Protein AF-A0A7X8HEB9-F1 (afdb_monomer)

Secondary structure (DSSP, 8-state):
---------HHHHHHHHHHHHHHHHHH---SSHHHHHHHHHHHHHHHHHHHHHHHHHHHTSPPP----GGGHHHHHHHHHH-GGGHHHHHHHHHHHHHHHHHHHHHHHHHHHHTT-B-TTS-B-HHHHHHHHTSHHHHHHHHHHHHHHHHHHHHHHHHHH-TTTTTT-HHHHHHHHHHHHHHHHHHHHHHHHHHHHHHHHTT-

Radius of gyration: 19.17 Å; Cα contacts (8 Å, |Δi|>4): 144; chains: 1; bounding box: 57×31×57 Å

Mean predicted aligned error: 5.14 Å

Sequence (203 aa):
GRIASAQTSISERARVLTVDFLENYDGLPTEGGAEFLIKTFGRGSYKRLLERWYHGIAGGMTPSLELDEAYDGLVHTIRRDAPDLEAPFRRAALTLTELSYRNFDLYLEAASSGGAFTAGGGLDARLLDETLATERFASQFEEMVDRERSAKAVIRAVLDDHRLRSKVPFYRFVFERVNRMRERVLARHEAVRQARRALAQAD

pLDDT: mean 90.12, std 11.19, range [33.66, 98.44]

Structure (mmCIF, N/CA/C/O backbone):
data_AF-A0A7X8HEB9-F1
#
_entry.id   AF-A0A7X8HEB9-F1
#
loop_
_atom_site.group_PDB
_atom_site.id
_atom_site.type_symbol
_atom_site.label_atom_id
_atom_site.label_alt_id
_atom_site.label_comp_id
_atom_site.label_asym_id
_atom_site.label_entity_id
_atom_site.label_seq_id
_atom_site.pdbx_PDB_ins_code
_atom_site.Cartn_x
_atom_site.Cartn_y
_atom_site.Cartn_z
_atom_site.occupancy
_atom_site.B_iso_or_equiv
_atom_site.auth_seq_id
_atom_site.auth_comp_id
_atom_site.auth_asym_id
_atom_site.auth_atom_id
_atom_site.pdbx_PDB_model_num
ATOM 1 N N . GLY A 1 1 ? 35.879 5.187 -27.711 1.00 33.66 1 GLY A N 1
ATOM 2 C CA . GLY A 1 1 ? 36.131 5.162 -26.257 1.00 33.66 1 GLY A CA 1
ATOM 3 C C . GLY A 1 1 ? 34.803 5.004 -25.558 1.00 33.66 1 GLY A C 1
ATOM 4 O O . GLY A 1 1 ? 33.867 5.685 -25.947 1.00 33.66 1 GLY A O 1
ATOM 5 N N . ARG A 1 2 ? 34.697 4.048 -24.632 1.00 39.59 2 ARG A N 1
ATOM 6 C CA . ARG A 1 2 ? 33.459 3.691 -23.922 1.00 39.59 2 ARG A CA 1
ATOM 7 C C . ARG A 1 2 ? 32.879 4.924 -23.220 1.00 39.59 2 ARG A C 1
ATOM 9 O O . ARG A 1 2 ? 33.556 5.510 -22.383 1.00 39.59 2 ARG A O 1
ATOM 16 N N . ILE A 1 3 ? 31.652 5.305 -23.572 1.00 42.16 3 ILE A N 1
ATOM 17 C CA . ILE A 1 3 ? 30.876 6.280 -22.805 1.00 42.16 3 ILE A CA 1
ATOM 18 C C . ILE A 1 3 ? 30.547 5.591 -21.484 1.00 42.16 3 ILE A C 1
ATOM 20 O O . ILE A 1 3 ? 29.899 4.545 -21.474 1.00 42.16 3 ILE A O 1
ATOM 24 N N . ALA A 1 4 ? 31.060 6.134 -20.385 1.00 38.12 4 ALA A N 1
ATOM 25 C CA . ALA A 1 4 ? 30.652 5.734 -19.053 1.00 38.12 4 ALA A CA 1
ATOM 26 C C . ALA A 1 4 ? 29.146 6.001 -18.934 1.00 38.12 4 ALA A C 1
ATOM 28 O O . ALA A 1 4 ? 28.726 7.153 -18.850 1.00 38.12 4 ALA A O 1
ATOM 29 N N . SER A 1 5 ? 28.325 4.949 -18.975 1.00 42.84 5 SER A N 1
ATOM 30 C CA . SER A 1 5 ? 26.953 5.045 -18.491 1.00 42.84 5 SER A CA 1
ATOM 31 C C . SER A 1 5 ? 27.060 5.444 -17.025 1.00 42.84 5 SER A C 1
ATOM 33 O O . SER A 1 5 ? 27.586 4.666 -16.224 1.00 42.84 5 SER A O 1
ATOM 35 N N . ALA A 1 6 ? 26.641 6.657 -16.674 1.00 46.03 6 ALA A N 1
ATOM 36 C CA . ALA A 1 6 ? 26.494 7.027 -15.279 1.00 46.03 6 ALA A CA 1
ATOM 37 C C . ALA A 1 6 ? 25.570 5.980 -14.643 1.00 46.03 6 ALA A C 1
ATOM 39 O O . ALA A 1 6 ? 24.398 5.882 -14.999 1.00 46.03 6 ALA A O 1
ATOM 40 N N . GLN A 1 7 ? 26.119 5.122 -13.782 1.00 59.16 7 GLN A N 1
ATOM 41 C CA . GLN A 1 7 ? 25.309 4.227 -12.972 1.00 59.16 7 GLN A CA 1
ATOM 42 C C . GLN A 1 7 ? 24.504 5.127 -12.037 1.00 59.16 7 GLN A C 1
ATOM 44 O O . GLN A 1 7 ? 25.025 5.600 -11.032 1.00 59.16 7 GLN A O 1
ATOM 49 N N . THR A 1 8 ? 23.256 5.416 -12.410 1.00 67.25 8 THR A N 1
ATOM 50 C CA . THR A 1 8 ? 22.285 6.127 -11.574 1.00 67.25 8 THR A CA 1
ATOM 51 C C . THR A 1 8 ? 22.302 5.485 -10.193 1.00 67.25 8 THR A C 1
ATOM 53 O O . THR A 1 8 ? 22.102 4.269 -10.089 1.00 67.25 8 THR A O 1
ATOM 56 N N . SER A 1 9 ? 22.603 6.266 -9.154 1.00 87.25 9 SER A N 1
ATOM 57 C CA . SER A 1 9 ? 22.739 5.737 -7.792 1.00 87.25 9 SER A CA 1
ATOM 58 C C . SER A 1 9 ? 21.427 5.097 -7.322 1.00 87.25 9 SER A C 1
ATOM 60 O O . SER A 1 9 ? 20.348 5.465 -7.789 1.00 87.25 9 SER A O 1
ATOM 62 N N . ILE A 1 10 ? 21.488 4.159 -6.370 1.00 88.69 10 ILE A N 1
ATOM 63 C CA . ILE A 1 10 ? 20.275 3.532 -5.812 1.00 88.69 10 ILE A CA 1
ATOM 64 C C . ILE A 1 10 ? 19.312 4.569 -5.212 1.00 88.69 10 ILE A C 1
ATOM 66 O O . ILE A 1 10 ? 18.102 4.451 -5.374 1.00 88.69 10 ILE A O 1
ATOM 70 N N . SER A 1 11 ? 19.853 5.628 -4.603 1.00 89.44 11 SER A N 1
ATOM 71 C CA . SER A 1 11 ? 19.073 6.745 -4.066 1.00 89.44 11 SER A CA 1
ATOM 72 C C . SER A 1 11 ? 18.333 7.502 -5.173 1.00 89.44 11 SER 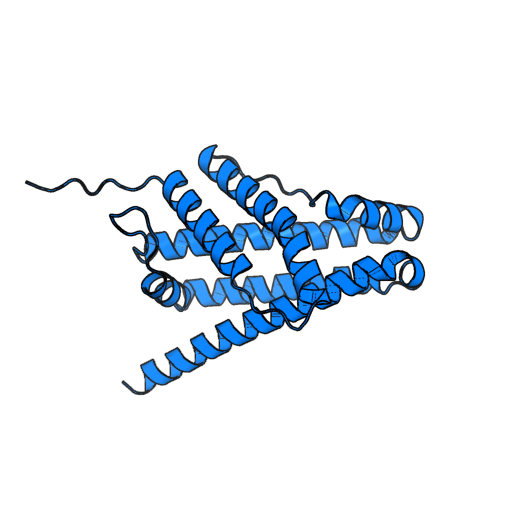A C 1
ATOM 74 O O . SER A 1 11 ? 17.135 7.751 -5.076 1.00 89.44 11 SER A O 1
ATOM 76 N N . GLU A 1 12 ? 19.003 7.798 -6.288 1.00 90.81 12 GLU A N 1
ATOM 77 C CA . GLU A 1 12 ? 18.368 8.475 -7.419 1.00 90.81 12 GLU A CA 1
ATOM 78 C C . GLU A 1 12 ? 17.292 7.606 -8.089 1.00 90.81 12 GLU A C 1
ATOM 80 O O . GLU A 1 12 ? 16.216 8.107 -8.415 1.00 90.81 12 GLU A O 1
ATOM 85 N N . ARG A 1 13 ? 17.525 6.295 -8.207 1.00 93.50 13 ARG A N 1
ATOM 86 C CA . ARG A 1 13 ? 16.520 5.328 -8.680 1.00 93.50 13 ARG A CA 1
ATOM 87 C C . ARG A 1 13 ? 15.295 5.272 -7.766 1.00 93.50 13 ARG A C 1
ATOM 89 O O . ARG A 1 13 ? 14.166 5.312 -8.252 1.00 93.50 13 ARG A O 1
ATOM 96 N N . ALA A 1 14 ? 15.507 5.241 -6.450 1.00 93.62 14 ALA A N 1
ATOM 97 C CA . ALA A 1 14 ? 14.425 5.288 -5.470 1.00 93.62 14 ALA A CA 1
ATOM 98 C C . ALA A 1 14 ? 13.633 6.603 -5.562 1.00 93.62 14 ALA A C 1
ATOM 100 O O . ALA A 1 14 ? 12.406 6.589 -5.505 1.00 93.62 14 ALA A O 1
ATOM 101 N N . ARG A 1 15 ? 14.308 7.740 -5.789 1.00 94.75 15 ARG A N 1
ATOM 102 C CA . ARG A 1 15 ? 13.651 9.039 -6.004 1.00 94.75 15 ARG A CA 1
ATOM 103 C C . ARG A 1 15 ? 12.718 9.019 -7.217 1.00 94.75 15 ARG A C 1
ATOM 105 O O . ARG A 1 15 ? 11.607 9.532 -7.117 1.00 94.75 15 ARG A O 1
ATOM 112 N N . VAL A 1 16 ? 13.157 8.446 -8.341 1.00 94.81 16 VAL A N 1
ATOM 113 C CA . VAL A 1 16 ? 12.335 8.318 -9.559 1.00 94.81 16 VAL A CA 1
ATOM 114 C C . VAL A 1 16 ? 11.076 7.497 -9.278 1.00 94.81 16 VAL A C 1
ATOM 116 O O . VAL A 1 16 ? 9.981 7.935 -9.618 1.00 94.81 16 VAL A O 1
ATOM 119 N N . LEU A 1 17 ? 11.210 6.362 -8.587 1.00 95.06 17 LEU A N 1
ATOM 120 C CA . LEU A 1 17 ? 10.056 5.537 -8.218 1.00 95.06 17 LEU A CA 1
ATOM 121 C C . LEU A 1 17 ? 9.104 6.237 -7.250 1.00 95.06 17 LEU A C 1
ATOM 123 O O . LEU A 1 17 ? 7.897 6.097 -7.393 1.00 95.06 17 LEU A O 1
ATOM 127 N N . THR A 1 18 ? 9.602 7.030 -6.299 1.00 95.25 18 THR A N 1
ATOM 128 C CA . THR A 1 18 ? 8.731 7.819 -5.413 1.00 95.25 18 THR A CA 1
ATOM 129 C C . THR A 1 18 ? 7.834 8.781 -6.196 1.00 95.25 18 THR A C 1
ATOM 131 O O . THR A 1 18 ? 6.666 8.946 -5.846 1.00 95.25 18 THR A O 1
ATOM 134 N N . VAL A 1 19 ? 8.361 9.410 -7.253 1.00 94.62 19 VAL A N 1
ATOM 135 C CA . VAL A 1 19 ? 7.569 10.282 -8.134 1.00 94.62 19 VAL A CA 1
ATOM 136 C C . VAL A 1 19 ? 6.527 9.461 -8.891 1.00 94.62 19 VAL A C 1
ATOM 138 O O . VAL A 1 19 ? 5.344 9.781 -8.804 1.00 94.62 19 VAL A O 1
ATOM 141 N N . ASP A 1 20 ? 6.947 8.370 -9.534 1.00 94.31 20 ASP A N 1
ATOM 142 C CA . ASP A 1 20 ? 6.053 7.482 -10.287 1.00 94.31 20 ASP A CA 1
ATOM 143 C C . ASP A 1 20 ? 4.916 6.920 -9.413 1.00 94.31 20 ASP A C 1
ATOM 145 O O . ASP A 1 20 ? 3.747 6.962 -9.795 1.00 94.31 20 ASP A O 1
ATOM 149 N N . PHE A 1 21 ? 5.213 6.480 -8.188 1.00 95.12 21 PHE A N 1
ATOM 150 C CA . PHE A 1 21 ? 4.200 6.004 -7.247 1.00 95.12 21 PHE A CA 1
ATOM 151 C C . PHE A 1 21 ? 3.176 7.083 -6.883 1.00 95.12 21 PHE A C 1
ATOM 153 O O . PHE A 1 21 ? 1.980 6.791 -6.800 1.00 95.12 21 PHE A O 1
ATOM 160 N N . LEU A 1 22 ? 3.615 8.325 -6.658 1.00 95.06 22 LEU A N 1
ATOM 161 C CA . LEU A 1 22 ? 2.709 9.433 -6.345 1.00 95.06 22 LEU A CA 1
ATOM 162 C C . LEU A 1 22 ? 1.848 9.822 -7.547 1.00 95.06 22 LEU A C 1
ATOM 164 O O . LEU A 1 22 ? 0.651 10.039 -7.377 1.00 95.06 22 LEU A O 1
ATOM 168 N N . GLU A 1 23 ? 2.424 9.870 -8.746 1.00 94.00 23 GLU A N 1
ATOM 169 C CA . GLU A 1 23 ? 1.688 10.158 -9.980 1.00 94.00 23 GLU A CA 1
ATOM 170 C C . GLU A 1 23 ? 0.652 9.067 -10.275 1.00 94.00 23 GLU A C 1
ATOM 172 O O . GLU A 1 23 ? -0.514 9.370 -10.540 1.00 94.00 23 GLU A O 1
ATOM 177 N N . ASN A 1 24 ? 1.028 7.793 -10.127 1.00 90.38 24 ASN A N 1
ATOM 178 C CA . ASN A 1 24 ? 0.109 6.665 -10.264 1.00 90.38 24 ASN A CA 1
ATOM 179 C C . ASN A 1 24 ? -1.007 6.702 -9.214 1.00 90.38 24 ASN A C 1
ATOM 181 O O . ASN A 1 24 ? -2.173 6.471 -9.548 1.00 90.38 24 ASN A O 1
ATOM 185 N N . TYR A 1 25 ? -0.687 7.042 -7.960 1.00 91.44 25 TYR A N 1
ATOM 186 C CA . TYR A 1 25 ? -1.692 7.255 -6.920 1.00 91.44 25 TYR A CA 1
ATOM 187 C C . TYR A 1 25 ? -2.660 8.370 -7.327 1.00 91.44 25 TYR A C 1
ATOM 189 O O . TYR A 1 25 ? -3.875 8.169 -7.313 1.00 91.44 25 TYR A O 1
ATOM 197 N N . ASP A 1 26 ? -2.145 9.521 -7.758 1.00 91.44 26 ASP A N 1
ATOM 198 C CA . ASP A 1 26 ? -2.933 10.680 -8.186 1.00 91.44 26 ASP A CA 1
ATOM 199 C C . ASP A 1 26 ? -3.788 10.381 -9.430 1.00 91.44 26 ASP A C 1
ATOM 201 O O . ASP A 1 26 ? -4.905 10.891 -9.538 1.00 91.44 26 ASP A O 1
ATOM 205 N N . GLY A 1 27 ? -3.366 9.448 -10.285 1.00 88.75 27 GLY A N 1
ATOM 206 C CA . GLY A 1 27 ? -4.118 8.956 -11.442 1.00 88.75 27 GLY A CA 1
ATOM 207 C C . GLY A 1 27 ? -5.216 7.924 -11.143 1.00 88.75 27 GLY A C 1
ATOM 208 O O . GLY A 1 27 ? -6.017 7.624 -12.029 1.00 88.75 27 GLY A O 1
ATOM 209 N N . LEU A 1 28 ? -5.305 7.373 -9.921 1.00 88.56 28 LEU A N 1
ATOM 210 C CA . LEU A 1 28 ? -6.308 6.343 -9.606 1.00 88.56 28 LEU A CA 1
ATOM 211 C C . LEU A 1 28 ? -7.751 6.855 -9.797 1.00 88.56 28 LEU A C 1
ATOM 213 O O . LEU A 1 28 ? -8.108 7.880 -9.204 1.00 88.56 28 LEU A O 1
ATOM 217 N N . PRO A 1 29 ? -8.607 6.149 -10.557 1.00 87.75 29 PRO A N 1
ATOM 218 C CA . PRO A 1 29 ? -9.992 6.560 -10.750 1.00 87.75 29 PRO A CA 1
ATOM 219 C C . PRO A 1 29 ? -10.779 6.443 -9.443 1.00 87.75 29 PRO A C 1
ATOM 221 O O . PRO A 1 29 ? -10.557 5.519 -8.658 1.00 87.75 29 PRO A O 1
ATOM 224 N N . THR A 1 30 ? -11.719 7.369 -9.239 1.00 88.94 30 THR A N 1
ATOM 225 C CA . THR A 1 30 ? -12.569 7.406 -8.044 1.00 88.94 30 THR A CA 1
ATOM 226 C C . THR A 1 30 ? -14.049 7.278 -8.377 1.00 88.94 30 THR A C 1
ATOM 228 O O . THR A 1 30 ? -14.548 7.996 -9.243 1.00 88.94 30 THR A O 1
ATOM 231 N N . GLU A 1 31 ? -14.777 6.437 -7.643 1.00 88.75 31 GLU A N 1
ATOM 232 C CA . GLU A 1 31 ? -16.238 6.318 -7.753 1.00 88.75 31 GLU A CA 1
ATOM 233 C C . GLU A 1 31 ? -16.951 7.351 -6.857 1.00 88.75 31 GLU A C 1
ATOM 235 O O . GLU A 1 31 ? -17.419 7.060 -5.753 1.00 88.75 31 GLU A O 1
ATOM 240 N N . GLY A 1 32 ? -17.037 8.592 -7.344 1.00 89.06 32 GLY A N 1
ATOM 241 C CA . GLY A 1 32 ? -17.792 9.678 -6.709 1.00 89.06 32 GLY A CA 1
ATOM 242 C C . GLY A 1 32 ? -17.039 10.462 -5.624 1.00 89.06 32 GLY A C 1
ATOM 243 O O . GLY A 1 32 ? -15.884 10.194 -5.291 1.00 89.06 32 GLY A O 1
ATOM 244 N N . GLY A 1 33 ? -17.715 11.472 -5.063 1.00 89.56 33 GLY A N 1
ATOM 245 C CA . GLY A 1 33 ? -17.079 12.497 -4.222 1.00 89.56 33 GLY A CA 1
ATOM 246 C C . GLY A 1 33 ? -16.491 11.989 -2.900 1.00 89.56 33 GLY A C 1
ATOM 247 O O . GLY A 1 33 ? -15.435 12.451 -2.482 1.00 89.56 33 GLY A O 1
ATOM 248 N N . ALA A 1 34 ? -17.122 11.008 -2.248 1.00 89.00 34 ALA A N 1
ATOM 249 C CA . ALA A 1 34 ? -16.611 10.474 -0.982 1.00 89.00 34 ALA A CA 1
ATOM 250 C C . ALA A 1 34 ? -15.278 9.731 -1.164 1.00 89.00 34 ALA A C 1
ATOM 252 O O . ALA A 1 34 ? -14.373 9.860 -0.344 1.00 89.00 34 ALA A O 1
ATOM 253 N N . GLU A 1 35 ? -15.148 8.972 -2.251 1.00 91.94 35 GLU A N 1
ATOM 254 C CA . GLU A 1 35 ? -13.915 8.256 -2.559 1.00 91.94 35 GLU A CA 1
ATOM 255 C C . GLU A 1 35 ? -12.799 9.215 -2.983 1.00 91.94 35 GLU A C 1
ATOM 257 O O . GLU A 1 35 ? -11.663 9.067 -2.541 1.00 91.94 35 GLU A O 1
ATOM 262 N N . PHE A 1 36 ? -13.142 10.255 -3.748 1.00 91.44 36 PHE A N 1
ATOM 263 C CA . PHE A 1 36 ? -12.229 11.349 -4.073 1.00 91.44 36 PHE A CA 1
ATOM 264 C C . PHE A 1 36 ? -11.644 12.025 -2.825 1.00 91.44 36 PHE A C 1
ATOM 266 O O . PHE A 1 36 ? -10.431 12.230 -2.741 1.00 91.44 36 PHE A O 1
ATOM 273 N N . LEU A 1 37 ? -12.481 12.314 -1.823 1.00 90.69 37 LEU A N 1
ATOM 274 C CA . LEU A 1 37 ? -12.020 12.886 -0.556 1.00 90.69 37 LEU A CA 1
ATOM 275 C C . LEU A 1 37 ? -11.110 11.914 0.202 1.00 90.69 37 LEU A C 1
ATOM 277 O O . LEU A 1 37 ? -10.032 12.307 0.637 1.00 90.69 37 LEU A O 1
ATOM 281 N N . ILE A 1 38 ? -11.497 10.639 0.314 1.00 91.50 38 ILE A N 1
ATOM 282 C CA . ILE A 1 38 ? -10.685 9.608 0.983 1.00 91.50 38 ILE A CA 1
ATOM 283 C C . ILE A 1 38 ? -9.316 9.466 0.321 1.00 91.50 38 ILE A C 1
ATOM 285 O O . ILE A 1 38 ? -8.308 9.439 1.021 1.00 91.50 38 ILE A O 1
ATOM 289 N N . LYS A 1 39 ? -9.272 9.416 -1.012 1.00 92.62 39 LYS A N 1
ATOM 290 C CA . LYS A 1 39 ? -8.028 9.391 -1.783 1.00 92.62 39 LYS A CA 1
ATOM 291 C C . LYS A 1 39 ? -7.175 10.624 -1.490 1.00 92.62 39 LYS A C 1
ATOM 293 O O . LYS A 1 39 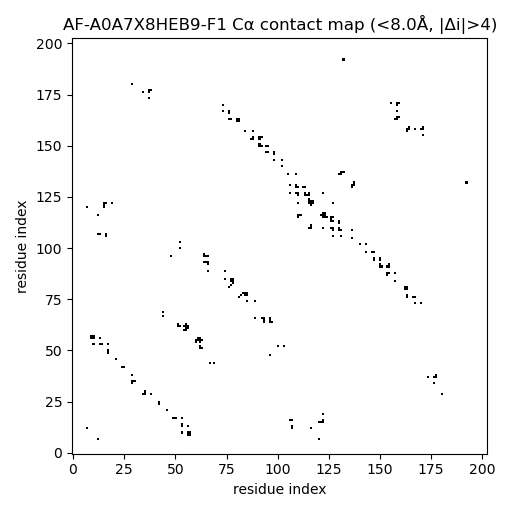? -5.994 10.503 -1.191 1.00 92.62 39 LYS A O 1
ATOM 298 N N . THR A 1 40 ? -7.777 11.809 -1.526 1.00 89.38 40 THR A N 1
ATOM 299 C CA . THR A 1 40 ? -7.072 13.072 -1.266 1.00 89.38 40 THR A CA 1
ATOM 300 C C . THR A 1 40 ? -6.464 13.104 0.137 1.00 89.38 40 THR A C 1
ATOM 302 O O . THR A 1 40 ? -5.299 13.463 0.291 1.00 89.38 40 THR A O 1
ATOM 305 N N . PHE A 1 41 ? -7.206 12.670 1.159 1.00 86.19 41 PHE A N 1
ATOM 306 C CA . PHE A 1 41 ? -6.680 12.576 2.524 1.00 86.19 41 PHE A CA 1
ATOM 307 C C . PHE A 1 41 ? -5.614 11.480 2.660 1.00 86.19 41 PHE A C 1
ATOM 309 O O . PHE A 1 41 ? -4.563 11.707 3.259 1.00 86.19 41 PHE A O 1
ATOM 316 N N . GLY A 1 42 ? -5.851 10.313 2.056 1.00 90.56 42 GLY A N 1
ATOM 317 C CA . GLY A 1 42 ? -4.926 9.180 2.058 1.00 90.56 42 GLY A CA 1
ATOM 318 C C . GLY A 1 42 ? -3.603 9.471 1.349 1.00 90.56 42 GLY A C 1
ATOM 319 O O . GLY A 1 42 ? -2.574 8.908 1.725 1.00 90.56 42 GLY A O 1
ATOM 320 N N . ARG A 1 43 ? -3.597 10.406 0.390 1.00 93.31 43 ARG A N 1
ATOM 321 C CA . ARG A 1 43 ? -2.399 10.857 -0.328 1.00 93.31 43 ARG A CA 1
ATOM 322 C C . ARG A 1 43 ? -1.299 11.334 0.617 1.00 93.31 43 ARG A C 1
ATOM 324 O O . ARG A 1 43 ? -0.128 11.053 0.380 1.00 93.31 43 ARG A O 1
ATOM 331 N N . GLY A 1 44 ? -1.657 12.050 1.686 1.00 92.12 44 GLY A N 1
ATOM 332 C CA . GLY A 1 44 ? -0.693 12.553 2.669 1.00 92.12 44 GLY A CA 1
ATOM 333 C C . GLY A 1 44 ? 0.021 11.422 3.411 1.00 92.12 44 GLY A C 1
ATOM 334 O O . GLY A 1 44 ? 1.250 11.405 3.467 1.00 92.12 44 GLY A O 1
ATOM 335 N N . SER A 1 45 ? -0.742 10.448 3.915 1.00 91.50 45 SER A N 1
ATOM 336 C CA . SER A 1 45 ? -0.189 9.263 4.584 1.00 91.50 45 SER A CA 1
ATOM 337 C C . SER A 1 45 ? 0.651 8.413 3.624 1.00 91.50 45 SER A C 1
ATOM 339 O O . SER A 1 45 ? 1.730 7.956 3.993 1.00 91.50 45 SER A O 1
ATOM 341 N N . TYR A 1 46 ? 0.213 8.257 2.370 1.00 94.06 46 TYR A N 1
ATOM 342 C CA . TYR A 1 46 ? 0.975 7.536 1.346 1.00 94.06 46 TYR A CA 1
ATOM 343 C C . TYR A 1 46 ? 2.299 8.235 0.997 1.00 94.06 46 TYR A C 1
ATOM 345 O O . TYR A 1 46 ? 3.342 7.587 0.943 1.00 94.06 46 TYR A O 1
ATOM 353 N N . LYS A 1 47 ? 2.293 9.567 0.852 1.00 95.19 47 LYS A N 1
ATOM 354 C CA . LYS A 1 47 ? 3.512 10.361 0.627 1.00 95.19 47 LYS A CA 1
ATOM 355 C C . LYS A 1 47 ? 4.513 10.202 1.769 1.00 95.19 47 LYS A C 1
ATOM 357 O O . LYS A 1 47 ? 5.673 9.919 1.503 1.00 95.19 47 LYS A O 1
ATOM 362 N N . ARG A 1 48 ? 4.070 10.321 3.027 1.00 93.69 48 ARG A N 1
ATOM 363 C CA . ARG A 1 48 ? 4.944 10.126 4.200 1.00 93.69 48 ARG A CA 1
ATOM 364 C C . ARG A 1 48 ? 5.545 8.725 4.247 1.00 93.69 48 ARG A C 1
ATOM 366 O O . ARG A 1 48 ? 6.698 8.555 4.631 1.00 93.69 48 ARG A O 1
ATOM 373 N N . LEU A 1 49 ? 4.766 7.715 3.863 1.00 95.00 49 LEU A N 1
ATOM 374 C CA . LEU A 1 49 ? 5.238 6.338 3.771 1.00 95.00 49 LEU A CA 1
ATOM 375 C C . LEU A 1 49 ? 6.350 6.196 2.718 1.00 95.00 49 LEU A C 1
ATOM 377 O O . LEU A 1 49 ? 7.407 5.652 3.024 1.00 95.00 49 LEU A O 1
ATOM 381 N N . LEU A 1 50 ? 6.149 6.744 1.518 1.00 95.75 50 LEU A N 1
ATOM 382 C CA . LEU A 1 50 ? 7.167 6.767 0.462 1.00 95.75 50 LEU A CA 1
ATOM 383 C C . LEU A 1 50 ? 8.419 7.557 0.866 1.00 95.75 50 LEU A C 1
ATOM 385 O O . LEU A 1 50 ? 9.534 7.112 0.609 1.00 95.75 50 LEU A O 1
ATOM 389 N N . GLU A 1 51 ? 8.255 8.705 1.524 1.00 94.75 51 GLU A N 1
ATOM 390 C CA . GLU A 1 51 ? 9.369 9.521 2.019 1.00 94.75 51 GLU A CA 1
ATOM 391 C C . GLU A 1 51 ? 10.197 8.760 3.060 1.00 94.75 51 GLU A C 1
ATOM 393 O O . GLU A 1 51 ? 11.422 8.741 2.960 1.00 94.75 51 GLU A O 1
ATOM 398 N N . ARG A 1 52 ? 9.556 8.070 4.015 1.00 95.00 52 ARG A N 1
ATOM 399 C CA . ARG A 1 52 ? 10.260 7.217 4.991 1.00 95.00 52 ARG A CA 1
ATOM 400 C C . ARG A 1 52 ? 11.054 6.104 4.316 1.00 95.00 52 ARG A C 1
ATOM 402 O O . ARG A 1 52 ? 12.207 5.883 4.679 1.00 95.00 52 ARG A O 1
ATOM 409 N N . TRP A 1 53 ? 10.463 5.440 3.326 1.00 96.25 53 TRP A N 1
ATOM 410 C CA . TRP A 1 53 ? 11.158 4.428 2.532 1.00 96.25 53 TRP A CA 1
ATOM 411 C C . TRP A 1 53 ? 12.376 5.013 1.803 1.00 96.25 53 TRP A C 1
ATOM 413 O O . TRP A 1 53 ? 13.496 4.534 1.982 1.00 96.25 53 TRP A O 1
ATOM 423 N N . TYR A 1 54 ? 12.181 6.105 1.061 1.00 95.38 54 TYR A N 1
ATOM 424 C CA . TYR A 1 54 ? 13.244 6.787 0.324 1.00 95.38 54 TYR A CA 1
ATOM 425 C C . TYR A 1 54 ? 14.385 7.252 1.238 1.00 95.38 54 TYR A C 1
ATOM 427 O O . TYR A 1 54 ? 15.556 7.030 0.929 1.00 95.38 54 TYR A O 1
ATOM 435 N N . HIS A 1 55 ? 14.068 7.868 2.378 1.00 93.81 55 HIS A N 1
ATOM 436 C CA . HIS A 1 55 ? 15.074 8.312 3.340 1.00 93.81 55 HIS A CA 1
ATOM 437 C C . HIS A 1 55 ? 15.841 7.146 3.966 1.00 93.81 55 HIS A C 1
ATOM 439 O O . HIS A 1 55 ? 17.045 7.279 4.183 1.00 93.81 55 HIS A O 1
ATOM 445 N N . GLY A 1 56 ? 15.185 6.003 4.197 1.00 93.12 56 GLY A N 1
ATOM 446 C CA . GLY A 1 56 ? 15.860 4.771 4.602 1.00 93.12 56 GLY A CA 1
ATOM 447 C C . GLY A 1 56 ? 16.920 4.350 3.582 1.00 93.12 56 GLY A C 1
ATOM 448 O O . GLY A 1 56 ? 18.096 4.237 3.927 1.00 93.12 56 GLY A O 1
ATOM 449 N N . ILE A 1 57 ? 16.544 4.244 2.303 1.00 91.81 57 ILE A N 1
ATOM 450 C CA . ILE A 1 57 ? 17.481 3.911 1.215 1.00 91.81 57 ILE A CA 1
ATOM 451 C C . ILE A 1 57 ? 18.623 4.931 1.120 1.00 91.81 57 ILE A C 1
ATOM 453 O O . ILE A 1 57 ? 19.792 4.548 1.065 1.00 91.81 57 ILE A O 1
ATOM 457 N N . ALA A 1 58 ? 18.308 6.229 1.125 1.00 89.56 58 ALA A N 1
ATOM 458 C CA . ALA A 1 58 ? 19.301 7.293 0.992 1.00 89.56 58 ALA A CA 1
ATOM 459 C C . ALA A 1 58 ? 20.293 7.336 2.168 1.00 89.56 58 ALA A C 1
ATOM 461 O O . ALA A 1 58 ? 21.457 7.679 1.973 1.00 89.56 58 ALA A O 1
ATOM 462 N N . GLY A 1 59 ? 19.838 6.986 3.374 1.00 88.50 59 GLY A N 1
ATOM 463 C CA . GLY A 1 59 ? 20.662 6.914 4.579 1.00 88.50 59 GLY A CA 1
ATOM 464 C C . GLY A 1 59 ? 21.343 5.563 4.809 1.00 88.50 59 GLY A C 1
ATOM 465 O O . GLY A 1 59 ? 22.091 5.439 5.775 1.00 88.50 59 GLY A O 1
ATOM 466 N N . GLY A 1 60 ? 21.083 4.547 3.976 1.00 87.69 60 GLY A N 1
ATOM 467 C CA . GLY A 1 60 ? 21.559 3.179 4.207 1.00 87.69 60 GLY A CA 1
ATOM 468 C C . GLY A 1 60 ? 20.968 2.532 5.466 1.00 87.69 60 GLY A C 1
ATOM 469 O O . GLY A 1 60 ? 21.614 1.695 6.092 1.00 87.69 60 GLY A O 1
ATOM 470 N N . MET A 1 61 ? 19.764 2.945 5.864 1.00 89.44 61 MET A N 1
ATOM 471 C CA . MET A 1 61 ? 19.067 2.488 7.065 1.00 89.44 61 MET A CA 1
ATOM 472 C C . MET A 1 61 ? 17.769 1.772 6.700 1.00 89.44 61 MET A C 1
ATOM 474 O O . MET A 1 61 ? 17.099 2.114 5.726 1.00 89.44 61 MET A O 1
ATOM 478 N N . THR A 1 62 ? 17.356 0.818 7.530 1.00 85.62 62 THR A N 1
ATOM 479 C CA . THR A 1 62 ? 16.014 0.241 7.426 1.00 85.62 62 THR A CA 1
ATOM 480 C C . THR A 1 62 ? 14.970 1.309 7.781 1.00 85.62 62 THR A C 1
ATOM 482 O O . THR A 1 62 ? 15.087 1.917 8.850 1.00 85.62 62 THR A O 1
ATOM 485 N N . PRO A 1 63 ? 13.945 1.548 6.939 1.00 88.62 63 PRO A N 1
ATOM 486 C CA . PRO A 1 63 ? 12.860 2.470 7.265 1.00 88.62 63 PRO A CA 1
ATOM 487 C C . PRO A 1 63 ? 12.170 2.082 8.578 1.00 88.62 63 PRO A C 1
ATOM 489 O O . PRO A 1 63 ? 11.932 0.898 8.833 1.00 88.62 63 PRO A O 1
ATOM 492 N N . SER A 1 64 ? 11.810 3.067 9.406 1.00 88.12 64 SER A N 1
ATOM 493 C CA . SER A 1 64 ? 11.087 2.785 10.646 1.00 88.12 64 SER A CA 1
ATOM 494 C C . SER A 1 64 ? 9.689 2.222 10.355 1.00 88.12 64 SER A C 1
ATOM 496 O O . SER A 1 64 ? 8.961 2.685 9.466 1.00 88.12 64 SER A O 1
ATOM 498 N N . LEU A 1 65 ? 9.317 1.189 11.118 1.00 89.12 65 LEU A N 1
ATOM 499 C CA . LEU A 1 65 ? 7.983 0.598 11.099 1.00 89.12 65 LEU A CA 1
ATOM 500 C C . LEU A 1 65 ? 7.108 1.312 12.124 1.00 89.12 65 LEU A C 1
ATOM 502 O O . LEU A 1 65 ? 7.025 0.927 13.289 1.00 89.12 65 LEU A O 1
ATOM 506 N N . GLU A 1 66 ? 6.453 2.366 11.664 1.00 89.38 66 GLU A N 1
ATOM 507 C CA . GLU A 1 66 ? 5.567 3.195 12.471 1.00 89.38 66 GLU A CA 1
ATOM 508 C C . GLU A 1 66 ? 4.206 3.327 11.794 1.00 89.38 66 GLU A C 1
ATOM 510 O O . GLU A 1 66 ? 4.091 3.380 10.564 1.00 89.38 66 GLU A O 1
ATOM 515 N N . LEU A 1 67 ? 3.160 3.401 12.614 1.00 89.19 67 LEU A N 1
ATOM 516 C CA . LEU A 1 67 ? 1.837 3.759 12.123 1.00 89.19 67 LEU A CA 1
ATOM 517 C C . LEU A 1 67 ? 1.810 5.247 11.779 1.00 89.19 67 LEU A C 1
ATOM 519 O O . LEU A 1 67 ? 2.511 6.055 12.382 1.00 89.19 67 LEU A O 1
ATOM 523 N N . ASP A 1 68 ? 1.011 5.603 10.781 1.00 89.12 68 ASP A N 1
ATOM 524 C CA . ASP A 1 68 ? 0.732 7.004 10.483 1.00 89.12 68 ASP A CA 1
ATOM 525 C C . ASP A 1 68 ? -0.078 7.627 11.632 1.00 89.12 68 ASP A C 1
ATOM 527 O O . ASP A 1 68 ? -0.958 6.966 12.183 1.00 89.12 68 ASP A O 1
ATOM 531 N N . GLU A 1 69 ? 0.169 8.895 11.960 1.00 89.12 69 GLU A N 1
ATOM 532 C CA . GLU A 1 69 ? -0.545 9.627 13.025 1.00 89.12 69 GLU A CA 1
ATOM 533 C C . GLU A 1 69 ? -2.072 9.624 12.824 1.00 89.12 69 GLU A C 1
ATOM 535 O O . GLU A 1 69 ? -2.842 9.701 13.782 1.00 89.12 69 GLU A O 1
ATOM 540 N N . ALA A 1 70 ? -2.548 9.431 11.585 1.00 87.44 70 ALA A N 1
ATOM 541 C CA . ALA A 1 70 ? -3.967 9.228 11.292 1.00 87.44 70 ALA A CA 1
ATOM 542 C C . ALA A 1 70 ? -4.600 8.050 12.070 1.00 87.44 70 ALA A C 1
ATOM 544 O O . ALA A 1 70 ? -5.823 8.007 12.242 1.00 87.44 70 ALA A O 1
ATOM 545 N N . TYR A 1 71 ? -3.792 7.102 12.556 1.00 90.44 71 TYR A N 1
ATOM 546 C CA . TYR A 1 71 ? -4.234 5.973 13.371 1.00 90.44 71 TYR A CA 1
ATOM 547 C C . TYR A 1 71 ? -4.408 6.311 14.856 1.00 90.44 71 TYR A C 1
ATOM 549 O O . TYR A 1 71 ? -5.095 5.559 15.549 1.00 90.44 71 TYR A O 1
ATOM 557 N N . ASP A 1 72 ? -3.849 7.411 15.364 1.00 93.25 72 ASP A N 1
ATOM 558 C CA . ASP A 1 72 ? -3.765 7.661 16.809 1.00 93.25 72 ASP A CA 1
ATOM 559 C C . ASP A 1 72 ? -5.136 7.742 17.480 1.00 93.25 72 ASP A C 1
ATOM 561 O O . ASP A 1 72 ? -5.356 7.123 18.524 1.00 93.25 72 ASP A O 1
ATOM 565 N N . GLY A 1 73 ? -6.099 8.421 16.849 1.00 94.81 73 GLY A N 1
ATOM 566 C CA . GLY A 1 73 ? -7.471 8.510 17.359 1.00 94.81 73 GLY A CA 1
ATOM 567 C C . GLY A 1 73 ? -8.184 7.153 17.411 1.00 94.81 73 GLY A C 1
ATOM 568 O O . GLY A 1 73 ? -8.885 6.843 18.382 1.00 94.81 73 GLY A O 1
ATOM 569 N N . LEU A 1 74 ? -7.960 6.302 16.405 1.00 96.50 74 LEU A N 1
ATOM 570 C CA . LEU A 1 74 ? -8.515 4.950 16.368 1.00 96.50 74 LEU A CA 1
ATOM 571 C C . LEU A 1 74 ? -7.867 4.072 17.438 1.00 96.50 74 LEU A C 1
ATOM 573 O O . LEU A 1 74 ? -8.573 3.409 18.194 1.00 96.50 74 LEU A O 1
ATOM 577 N N . VAL A 1 75 ? -6.541 4.109 17.556 1.00 97.44 75 VAL A N 1
ATOM 578 C CA . VAL A 1 75 ? -5.827 3.335 18.572 1.00 97.44 75 VAL A CA 1
ATOM 579 C C . VAL A 1 75 ? -6.213 3.779 19.981 1.00 97.44 75 VAL A C 1
ATOM 581 O O . VAL A 1 75 ? -6.443 2.931 20.838 1.00 97.44 75 VAL A O 1
ATOM 584 N N . HIS A 1 76 ? -6.346 5.083 20.224 1.00 97.69 76 HIS A N 1
ATOM 585 C CA . HIS A 1 76 ? -6.830 5.597 21.502 1.00 97.69 76 HIS A CA 1
ATOM 586 C C . HIS A 1 76 ? -8.230 5.059 21.835 1.00 97.69 76 HIS A C 1
ATOM 588 O O . HIS A 1 76 ? -8.473 4.613 22.957 1.00 97.69 76 HIS A O 1
ATOM 594 N N . THR A 1 77 ? -9.133 5.042 20.850 1.00 97.94 77 THR A N 1
ATOM 595 C CA . THR A 1 77 ? -10.486 4.488 21.011 1.00 97.94 77 THR A CA 1
ATOM 596 C C . THR A 1 77 ? -10.444 2.992 21.330 1.00 97.94 77 THR A C 1
ATOM 598 O O . THR A 1 77 ? -11.084 2.556 22.285 1.00 97.94 77 THR A O 1
ATOM 601 N N . ILE A 1 78 ? -9.642 2.211 20.596 1.00 98.25 78 ILE A N 1
ATOM 602 C CA . ILE A 1 78 ? -9.461 0.773 20.850 1.00 98.25 78 ILE A CA 1
ATOM 603 C C . ILE A 1 78 ? -8.920 0.548 22.262 1.00 98.25 78 ILE A C 1
ATOM 605 O O . ILE A 1 78 ? -9.502 -0.219 23.018 1.00 98.25 78 ILE A O 1
ATOM 609 N N . ARG A 1 79 ? -7.864 1.260 22.661 1.00 98.19 79 ARG A N 1
ATOM 610 C CA . ARG A 1 79 ? -7.261 1.137 23.994 1.00 98.19 79 ARG A CA 1
ATOM 611 C C . ARG A 1 79 ? -8.259 1.389 25.118 1.00 98.19 79 ARG A C 1
ATOM 613 O O . ARG A 1 79 ? -8.229 0.700 26.131 1.00 98.19 79 ARG A O 1
ATOM 620 N N . ARG A 1 80 ? -9.124 2.390 24.955 1.00 98.25 80 ARG A N 1
ATOM 621 C CA . ARG A 1 80 ? -10.125 2.751 25.962 1.00 98.25 80 ARG A CA 1
ATOM 622 C C . ARG A 1 80 ? -11.241 1.713 26.059 1.00 98.25 80 ARG A C 1
ATOM 624 O O . ARG A 1 80 ? -11.661 1.376 27.158 1.00 98.25 80 ARG A O 1
ATOM 631 N N . ASP A 1 81 ? -11.752 1.263 24.916 1.00 97.88 81 ASP A N 1
ATOM 632 C CA . ASP A 1 81 ? -13.034 0.554 24.843 1.00 97.88 81 ASP A CA 1
ATOM 633 C C . ASP A 1 81 ? -12.904 -0.963 24.619 1.00 97.88 81 ASP A C 1
ATOM 635 O O . ASP A 1 81 ? -13.834 -1.713 24.920 1.00 97.88 81 ASP A O 1
ATOM 639 N N . ALA A 1 82 ? -11.770 -1.415 24.089 1.00 97.88 82 ALA A N 1
ATOM 640 C CA . ALA A 1 82 ? -11.441 -2.811 23.810 1.00 97.88 82 ALA A CA 1
ATOM 641 C C . ALA A 1 82 ? -9.907 -3.031 23.859 1.00 97.88 82 ALA A C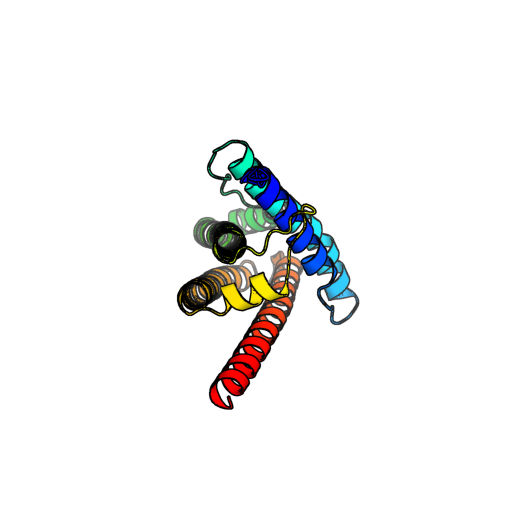 1
ATOM 643 O O . ALA A 1 82 ? -9.288 -3.326 22.832 1.00 97.88 82 ALA A O 1
ATOM 644 N N . PRO A 1 83 ? -9.259 -2.845 25.028 1.00 97.94 83 PRO A N 1
ATOM 645 C CA . PRO A 1 83 ? -7.795 -2.833 25.155 1.00 97.94 83 PRO A CA 1
ATOM 646 C C . PRO A 1 83 ? -7.115 -4.123 24.675 1.00 97.94 83 PRO A C 1
ATOM 648 O O . PRO A 1 83 ? -6.021 -4.076 24.114 1.00 97.94 83 PRO A O 1
ATOM 651 N N . ASP A 1 84 ? -7.777 -5.269 24.834 1.00 98.38 84 ASP A N 1
ATOM 652 C CA . ASP A 1 84 ? -7.341 -6.579 24.336 1.00 98.38 84 ASP A CA 1
ATOM 653 C C . ASP A 1 84 ? -7.154 -6.620 22.807 1.00 98.38 84 ASP A C 1
ATOM 655 O O . ASP A 1 84 ? -6.365 -7.420 22.297 1.00 98.38 84 ASP A O 1
ATOM 659 N N . LEU A 1 85 ? -7.816 -5.720 22.073 1.00 98.44 85 LEU A N 1
ATOM 660 C CA . LEU A 1 85 ? -7.741 -5.622 20.616 1.00 98.44 85 LEU A CA 1
ATOM 661 C C . LEU A 1 85 ? -6.662 -4.655 20.112 1.00 98.44 85 LEU A C 1
ATOM 663 O O . LEU A 1 85 ? -6.352 -4.677 18.918 1.00 98.44 85 LEU A O 1
ATOM 667 N N . GLU A 1 86 ? -6.041 -3.844 20.980 1.00 98.19 86 GLU A N 1
ATOM 668 C CA . GLU A 1 86 ? -5.019 -2.875 20.553 1.00 98.19 86 GLU A CA 1
ATOM 669 C C . GLU A 1 86 ? -3.816 -3.579 19.918 1.00 98.19 86 GLU A C 1
ATOM 671 O O . GLU A 1 86 ? -3.371 -3.204 18.832 1.00 98.19 86 GLU A O 1
ATOM 676 N N . ALA A 1 87 ? -3.286 -4.613 20.574 1.00 97.94 87 ALA A N 1
ATOM 677 C CA . ALA A 1 87 ? -2.107 -5.317 20.083 1.00 97.94 87 ALA A CA 1
ATOM 678 C C . ALA A 1 87 ? -2.366 -6.065 18.756 1.00 97.94 87 ALA A C 1
ATOM 680 O O . ALA A 1 87 ? -1.562 -5.902 17.833 1.00 97.94 87 ALA A O 1
ATOM 681 N N . PRO A 1 88 ? -3.466 -6.835 18.592 1.00 98.00 88 PRO A N 1
ATOM 682 C CA . PRO A 1 88 ? -3.859 -7.384 17.293 1.00 98.00 88 PRO A CA 1
ATOM 683 C C . PRO A 1 88 ? -3.976 -6.323 16.195 1.00 98.00 88 PRO A C 1
ATOM 685 O O . PRO A 1 88 ? -3.422 -6.508 15.111 1.00 98.00 88 PRO A O 1
ATOM 688 N N . PHE A 1 89 ? -4.632 -5.197 16.490 1.00 98.25 89 PHE A N 1
ATOM 689 C CA . PHE A 1 89 ? -4.798 -4.102 15.540 1.00 98.25 89 PHE A CA 1
ATOM 690 C C . PHE A 1 89 ? -3.458 -3.500 15.112 1.00 98.25 89 PHE A C 1
ATOM 692 O O . PHE A 1 89 ? -3.173 -3.413 13.918 1.00 98.25 89 PHE A O 1
ATOM 699 N N . ARG A 1 90 ? -2.611 -3.121 16.079 1.00 97.88 90 ARG A N 1
ATOM 700 C CA . ARG A 1 90 ? -1.298 -2.520 15.809 1.00 97.88 90 ARG A CA 1
ATOM 701 C C . ARG A 1 90 ? -0.418 -3.450 14.986 1.00 97.88 90 ARG A C 1
ATOM 703 O O . ARG A 1 90 ? 0.190 -2.989 14.028 1.00 97.88 90 ARG A O 1
ATOM 710 N N . ARG A 1 91 ? -0.376 -4.745 15.319 1.00 97.69 91 ARG A N 1
ATOM 711 C CA . ARG A 1 91 ? 0.390 -5.732 14.542 1.00 97.69 91 ARG A CA 1
ATOM 712 C C . ARG A 1 91 ? -0.096 -5.803 13.099 1.00 97.69 91 ARG A C 1
ATOM 714 O O . ARG A 1 91 ? 0.718 -5.677 12.196 1.00 97.69 91 ARG A O 1
ATOM 721 N N . ALA A 1 92 ? -1.405 -5.934 12.883 1.00 98.12 92 ALA A N 1
ATOM 722 C CA . ALA A 1 92 ? -1.964 -6.000 11.536 1.00 98.12 92 ALA A CA 1
ATOM 723 C C . ALA A 1 92 ? -1.706 -4.714 10.732 1.00 98.12 92 ALA A C 1
ATOM 725 O O . ALA A 1 92 ? -1.330 -4.782 9.565 1.00 98.12 92 ALA A O 1
ATOM 726 N N . ALA A 1 93 ? -1.850 -3.541 11.353 1.00 96.88 93 ALA A N 1
ATOM 727 C CA . ALA A 1 93 ? -1.571 -2.265 10.702 1.00 96.88 93 ALA A CA 1
ATOM 728 C C . ALA A 1 93 ? -0.076 -2.098 10.363 1.00 96.88 93 ALA A C 1
ATOM 730 O O . ALA A 1 93 ? 0.250 -1.672 9.258 1.00 96.88 93 ALA A O 1
ATOM 731 N N . LEU A 1 94 ? 0.835 -2.511 11.253 1.00 96.81 94 LEU A N 1
ATOM 732 C CA . LEU A 1 94 ? 2.277 -2.518 10.977 1.00 96.81 94 LEU A CA 1
ATOM 733 C C . LEU A 1 94 ? 2.647 -3.507 9.867 1.00 96.81 94 LEU A C 1
ATOM 735 O O . LEU A 1 94 ? 3.501 -3.192 9.044 1.00 96.81 94 LEU A O 1
ATOM 739 N N . THR A 1 95 ? 1.973 -4.658 9.783 1.00 97.62 95 THR A N 1
ATOM 740 C CA . THR A 1 95 ? 2.136 -5.583 8.653 1.00 97.62 95 THR A CA 1
ATOM 741 C C . THR A 1 95 ? 1.761 -4.919 7.326 1.00 97.62 95 THR A C 1
ATOM 743 O O . THR A 1 95 ? 2.450 -5.136 6.336 1.00 97.62 95 THR A O 1
ATOM 746 N N . LEU A 1 96 ? 0.723 -4.076 7.275 1.00 96.75 96 LEU A N 1
ATOM 747 C CA . LEU A 1 96 ? 0.394 -3.327 6.052 1.00 96.75 96 LEU A CA 1
ATOM 748 C C . LEU A 1 96 ? 1.477 -2.295 5.685 1.00 96.75 96 LEU A C 1
ATOM 750 O O . LEU A 1 96 ? 1.791 -2.138 4.503 1.00 96.75 96 LEU A O 1
ATOM 754 N N . THR A 1 97 ? 2.077 -1.629 6.677 1.00 95.81 97 THR A N 1
ATOM 755 C CA . THR A 1 97 ? 3.235 -0.738 6.474 1.00 95.81 97 THR A CA 1
ATOM 756 C C . THR A 1 97 ? 4.431 -1.511 5.911 1.00 95.81 97 THR A C 1
ATOM 758 O O . THR A 1 97 ? 4.997 -1.112 4.896 1.00 95.81 97 THR A O 1
ATOM 761 N N . GLU A 1 98 ? 4.778 -2.649 6.516 1.00 96.50 98 GLU A N 1
ATOM 762 C CA . GLU A 1 98 ? 5.868 -3.528 6.069 1.00 96.50 98 GLU A CA 1
ATOM 763 C C . GLU A 1 98 ? 5.649 -4.016 4.630 1.00 96.50 98 GLU A C 1
ATOM 765 O O . GLU A 1 98 ? 6.552 -3.926 3.801 1.00 96.50 98 GLU A O 1
ATOM 770 N N . LEU A 1 99 ? 4.439 -4.482 4.305 1.00 96.94 99 LEU A N 1
ATOM 771 C CA . LEU A 1 99 ? 4.088 -4.925 2.952 1.00 96.94 99 LEU A CA 1
ATOM 772 C C . LEU A 1 99 ? 4.186 -3.794 1.926 1.00 96.94 99 LEU A C 1
ATOM 774 O O . LEU A 1 99 ? 4.563 -4.041 0.784 1.00 96.94 99 LEU A O 1
ATOM 778 N N . SER A 1 100 ? 3.890 -2.556 2.323 1.00 95.75 100 SER A N 1
ATOM 779 C CA . SER A 1 100 ? 4.053 -1.400 1.439 1.00 95.75 100 SER A CA 1
ATOM 780 C C . SER A 1 100 ? 5.526 -1.151 1.113 1.00 95.75 100 SER A C 1
ATOM 782 O O . SER A 1 100 ? 5.859 -0.976 -0.055 1.00 95.75 100 SER A O 1
ATOM 784 N N . TYR A 1 101 ? 6.417 -1.209 2.111 1.00 96.50 101 TYR A N 1
ATOM 785 C CA . TYR A 1 101 ? 7.862 -1.105 1.879 1.00 96.50 101 TYR A CA 1
ATOM 786 C C . TYR A 1 101 ? 8.386 -2.253 1.015 1.00 96.50 101 TYR A C 1
ATOM 788 O O . TYR A 1 101 ? 9.062 -1.990 0.024 1.00 96.50 101 TYR A O 1
ATOM 796 N N . ARG A 1 102 ? 7.987 -3.501 1.302 1.00 96.31 102 ARG A N 1
ATOM 797 C CA . ARG A 1 102 ? 8.331 -4.655 0.453 1.00 96.31 102 ARG A CA 1
ATOM 798 C C . ARG A 1 102 ? 7.860 -4.460 -0.990 1.00 96.31 102 ARG A C 1
ATOM 800 O O . ARG A 1 102 ? 8.579 -4.819 -1.914 1.00 96.31 102 ARG A O 1
ATOM 807 N N . ASN A 1 103 ? 6.682 -3.869 -1.199 1.00 95.81 103 ASN A N 1
ATOM 808 C CA . ASN A 1 103 ? 6.194 -3.559 -2.539 1.00 95.81 103 ASN A CA 1
ATOM 809 C C . ASN A 1 103 ? 7.046 -2.480 -3.230 1.00 95.81 103 ASN A C 1
ATOM 811 O O . ASN A 1 103 ? 7.318 -2.601 -4.419 1.00 95.81 103 ASN A O 1
ATOM 815 N N . PHE A 1 104 ? 7.501 -1.448 -2.516 1.00 96.69 104 PHE A N 1
ATOM 816 C CA . PHE A 1 104 ? 8.411 -0.447 -3.088 1.00 96.69 104 PHE A CA 1
ATOM 817 C C . PHE A 1 104 ? 9.768 -1.057 -3.459 1.00 96.69 104 PHE A C 1
ATOM 819 O O . PHE A 1 104 ? 10.269 -0.809 -4.557 1.00 96.69 104 PHE A O 1
ATOM 826 N N . ASP A 1 105 ? 10.318 -1.909 -2.592 1.00 96.56 105 ASP A N 1
ATOM 827 C CA . ASP A 1 105 ? 11.564 -2.635 -2.852 1.00 96.56 105 ASP A CA 1
ATOM 828 C C . ASP A 1 105 ? 11.430 -3.568 -4.061 1.00 96.56 105 ASP A C 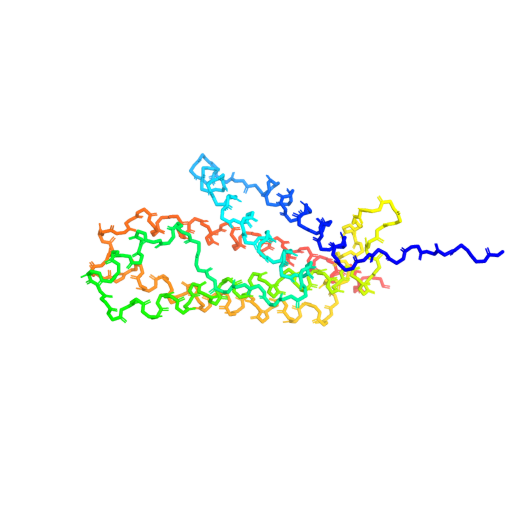1
ATOM 830 O O . ASP A 1 105 ? 12.306 -3.585 -4.924 1.00 96.56 105 ASP A O 1
ATOM 834 N N . LEU A 1 106 ? 10.300 -4.276 -4.182 1.00 96.38 106 LEU A N 1
ATOM 835 C CA . LEU A 1 106 ? 10.009 -5.144 -5.324 1.00 96.38 106 LEU A CA 1
ATOM 836 C C . LEU A 1 106 ? 10.019 -4.361 -6.644 1.00 96.38 106 LEU A C 1
ATOM 838 O O . LEU A 1 106 ? 10.608 -4.812 -7.625 1.00 96.38 106 LEU A O 1
ATOM 842 N N . TYR A 1 107 ? 9.411 -3.173 -6.673 1.00 95.88 107 TYR A N 1
ATOM 843 C CA . TYR A 1 107 ? 9.425 -2.304 -7.854 1.00 95.88 107 TYR A CA 1
ATOM 844 C C . TYR A 1 107 ? 10.827 -1.766 -8.158 1.00 95.88 107 TYR A C 1
ATOM 846 O O . TYR A 1 107 ? 11.222 -1.717 -9.322 1.00 95.88 107 TYR A O 1
ATOM 854 N N . LEU A 1 108 ? 11.604 -1.402 -7.133 1.00 96.38 108 LEU A N 1
ATOM 855 C CA . LEU A 1 108 ? 12.992 -0.964 -7.297 1.00 96.38 108 LEU A CA 1
ATOM 856 C C . LEU A 1 108 ? 13.881 -2.070 -7.866 1.00 96.38 108 LEU A C 1
ATOM 858 O O . LEU A 1 108 ? 14.703 -1.813 -8.754 1.00 96.38 108 LEU A O 1
ATOM 862 N N . GLU A 1 109 ? 13.703 -3.295 -7.387 1.00 96.19 109 GLU A N 1
ATOM 863 C CA . GLU A 1 109 ? 14.413 -4.472 -7.866 1.00 96.19 109 GLU A CA 1
ATOM 864 C C . GLU A 1 109 ? 14.014 -4.826 -9.305 1.00 96.19 109 GLU A C 1
ATOM 866 O O . GLU A 1 109 ? 14.890 -5.029 -10.152 1.00 96.19 109 GLU A O 1
ATOM 871 N N . ALA A 1 110 ? 12.715 -4.836 -9.614 1.00 95.50 110 ALA A N 1
ATOM 872 C CA . ALA A 1 110 ? 12.209 -5.087 -10.962 1.00 95.50 110 ALA A CA 1
ATOM 873 C C . ALA A 1 110 ? 12.704 -4.020 -11.951 1.00 95.50 110 ALA A C 1
ATOM 875 O O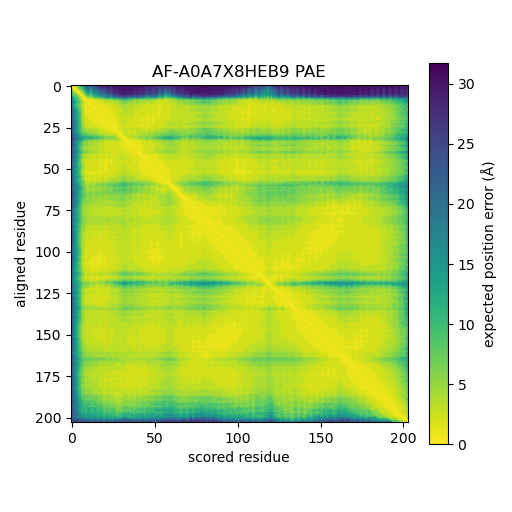 . ALA A 1 110 ? 13.296 -4.354 -12.975 1.00 95.50 110 ALA A O 1
ATOM 876 N N . ALA A 1 111 ? 12.577 -2.734 -11.612 1.00 95.38 111 ALA A N 1
ATOM 877 C CA . ALA A 1 111 ? 13.059 -1.642 -12.455 1.00 95.38 111 ALA A CA 1
ATOM 878 C C . ALA A 1 111 ? 14.579 -1.711 -12.683 1.00 95.38 111 ALA A C 1
ATOM 880 O O . ALA A 1 111 ? 15.061 -1.458 -13.789 1.00 95.38 111 ALA A O 1
ATOM 881 N N . SER A 1 112 ? 15.347 -2.075 -11.650 1.00 93.75 112 SER A N 1
ATOM 882 C CA . SER A 1 112 ? 16.808 -2.177 -11.744 1.00 93.75 112 SER A CA 1
ATOM 883 C C . SER A 1 112 ? 17.259 -3.376 -12.575 1.00 93.75 112 SER A C 1
ATOM 885 O O . SER A 1 112 ? 18.160 -3.234 -13.398 1.00 93.75 112 SER A O 1
ATOM 887 N N . SER A 1 113 ? 16.659 -4.547 -12.357 1.00 92.88 113 SER A N 1
ATOM 888 C CA . SER A 1 113 ? 17.032 -5.789 -13.047 1.00 92.88 113 SER A CA 1
ATOM 889 C C . SER A 1 113 ? 16.560 -5.823 -14.501 1.00 92.88 113 SER A C 1
ATOM 891 O O . SER A 1 113 ? 17.282 -6.329 -15.356 1.00 92.88 113 SER A O 1
ATOM 893 N N . GLY A 1 114 ? 15.400 -5.228 -14.789 1.00 89.62 114 GLY A N 1
ATOM 894 C CA . GLY A 1 114 ? 14.850 -5.091 -16.138 1.00 89.62 114 GLY A CA 1
ATOM 895 C C . GLY A 1 114 ? 15.425 -3.927 -16.949 1.00 89.62 114 GLY A C 1
ATOM 896 O O . GLY A 1 114 ? 15.100 -3.785 -18.123 1.00 89.62 114 GLY A O 1
ATOM 897 N N . GLY A 1 115 ? 16.261 -3.074 -16.346 1.00 92.12 115 GLY A N 1
ATOM 898 C CA . GLY A 1 115 ? 16.823 -1.903 -17.024 1.00 92.12 115 GLY A CA 1
ATOM 899 C C . GLY A 1 115 ? 15.785 -0.825 -17.362 1.00 92.12 115 GLY A C 1
ATOM 900 O O . GLY A 1 115 ? 15.950 -0.111 -18.345 1.00 92.12 115 GLY A O 1
ATOM 901 N N . ALA A 1 116 ? 14.728 -0.691 -16.555 1.00 94.06 116 ALA A N 1
ATOM 902 C CA . ALA A 1 116 ? 13.642 0.264 -16.791 1.00 94.06 116 ALA A CA 1
ATOM 903 C C . ALA A 1 116 ? 14.038 1.728 -16.510 1.00 94.06 116 ALA A C 1
ATOM 905 O O . ALA A 1 116 ? 13.323 2.647 -16.901 1.00 94.06 116 ALA A O 1
ATOM 906 N N . PHE A 1 117 ? 15.164 1.981 -15.836 1.00 94.00 117 PHE A N 1
ATOM 907 C CA . PHE A 1 117 ? 15.659 3.343 -15.618 1.00 94.00 117 PHE A CA 1
ATOM 908 C C . PHE A 1 117 ? 16.290 3.907 -16.892 1.00 94.00 117 PHE A C 1
ATOM 910 O O . PHE A 1 117 ? 17.256 3.354 -17.422 1.00 94.00 117 PHE A O 1
ATOM 917 N N . THR A 1 118 ? 15.762 5.031 -17.372 1.00 88.69 118 THR A N 1
ATOM 918 C CA . THR A 1 118 ? 16.198 5.630 -18.636 1.00 88.69 118 THR A CA 1
ATOM 919 C C . THR A 1 118 ? 17.424 6.523 -18.442 1.00 88.69 118 THR A C 1
ATOM 921 O O . THR A 1 118 ? 17.637 7.106 -17.378 1.00 88.69 118 THR A O 1
ATOM 924 N N . ALA A 1 119 ? 18.219 6.703 -19.502 1.00 83.62 119 ALA A N 1
ATOM 925 C CA . ALA A 1 119 ? 19.394 7.583 -19.474 1.00 83.62 119 ALA A CA 1
ATOM 926 C C . ALA A 1 119 ? 19.055 9.057 -19.158 1.00 83.62 119 ALA A C 1
ATOM 928 O O . ALA A 1 119 ? 19.922 9.800 -18.709 1.00 83.62 119 ALA A O 1
ATOM 929 N N . GLY A 1 120 ? 17.801 9.472 -19.373 1.00 81.50 120 GLY A N 1
ATOM 930 C CA . GLY A 1 120 ? 17.292 10.802 -19.023 1.00 81.50 120 GLY A CA 1
ATOM 931 C C . GLY A 1 120 ? 16.849 10.951 -17.563 1.00 81.50 120 GLY A C 1
ATOM 932 O O . GLY A 1 120 ? 16.273 11.980 -17.224 1.00 81.50 120 GLY A O 1
ATOM 933 N N . GLY A 1 121 ? 17.070 9.942 -16.712 1.00 82.81 121 GLY A N 1
ATOM 934 C CA . GLY A 1 121 ? 16.666 9.968 -15.303 1.00 82.81 121 GLY A CA 1
ATOM 935 C C . GLY A 1 121 ? 15.174 9.702 -15.074 1.00 82.81 121 GLY A C 1
ATOM 936 O O . GLY A 1 121 ? 14.628 10.153 -14.070 1.00 82.81 121 GLY A O 1
ATOM 937 N N . GLY A 1 122 ? 14.514 9.006 -16.005 1.00 89.00 122 GLY A N 1
ATOM 938 C CA . GLY A 1 122 ? 13.104 8.616 -15.915 1.00 89.00 122 GLY A CA 1
ATOM 939 C C . GLY A 1 122 ? 12.904 7.104 -15.781 1.00 89.00 122 GLY A C 1
ATOM 940 O O . GLY A 1 122 ? 13.855 6.351 -15.564 1.00 89.00 122 GLY A O 1
ATOM 941 N N . LEU A 1 123 ? 11.654 6.669 -15.947 1.00 93.38 123 LEU A N 1
ATOM 942 C CA . LEU A 1 123 ? 11.225 5.275 -15.838 1.00 93.38 123 LEU A CA 1
ATOM 943 C C . LEU A 1 123 ? 10.474 4.848 -17.108 1.00 93.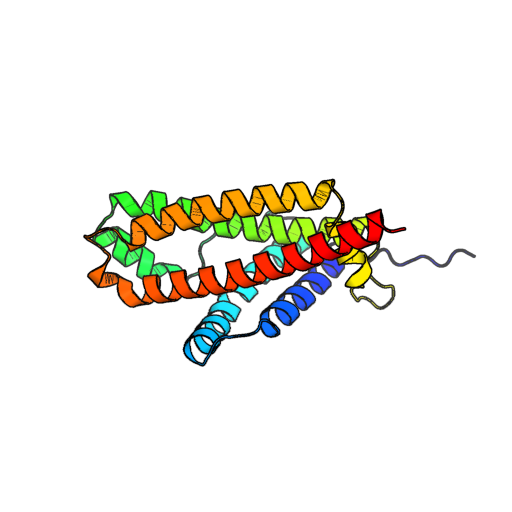38 123 LEU A C 1
ATOM 945 O O . LEU A 1 123 ? 9.532 5.515 -17.528 1.00 93.38 123 LEU A O 1
ATOM 949 N N . ASP A 1 124 ? 10.885 3.740 -17.719 1.00 93.69 124 ASP A N 1
ATOM 950 C CA . ASP A 1 124 ? 10.141 3.073 -18.787 1.00 93.69 124 ASP A CA 1
ATOM 951 C C . ASP A 1 124 ? 9.106 2.125 -18.164 1.00 93.69 124 ASP A C 1
ATOM 953 O O . ASP A 1 124 ? 9.421 1.010 -17.735 1.00 93.69 124 ASP A O 1
ATOM 957 N N . ALA A 1 125 ? 7.854 2.584 -18.117 1.00 88.75 125 ALA A N 1
ATOM 958 C CA . ALA A 1 125 ? 6.742 1.830 -17.545 1.00 88.75 125 ALA A CA 1
ATOM 959 C C . ALA A 1 125 ? 6.492 0.492 -18.261 1.00 88.75 125 ALA A C 1
ATOM 961 O O . ALA A 1 125 ? 6.096 -0.481 -17.622 1.00 88.75 125 ALA A O 1
ATOM 962 N N . ARG A 1 126 ? 6.758 0.402 -19.573 1.00 89.38 126 ARG A N 1
ATOM 963 C CA . ARG A 1 126 ? 6.547 -0.837 -20.332 1.00 89.38 126 ARG A CA 1
ATOM 964 C C . ARG A 1 126 ? 7.547 -1.906 -19.895 1.00 89.38 126 ARG A C 1
ATOM 966 O O . ARG A 1 126 ? 7.137 -3.026 -19.604 1.00 89.38 126 ARG A O 1
ATOM 973 N N . LEU A 1 127 ? 8.832 -1.553 -19.809 1.00 91.81 127 LEU A N 1
ATOM 974 C CA . LEU A 1 127 ? 9.879 -2.475 -19.349 1.00 91.81 127 LEU A CA 1
ATOM 975 C C . LEU A 1 127 ? 9.679 -2.896 -17.889 1.00 91.81 127 LEU A C 1
ATOM 977 O O . LEU A 1 127 ? 9.881 -4.065 -17.546 1.00 91.81 127 LEU A O 1
ATOM 981 N N . LEU A 1 128 ? 9.262 -1.961 -17.031 1.00 92.44 128 LEU A N 1
ATOM 982 C CA . LEU A 1 128 ? 8.924 -2.272 -15.645 1.00 92.44 128 LEU A CA 1
ATOM 983 C C . LEU A 1 128 ? 7.776 -3.285 -15.576 1.00 92.44 128 LEU A C 1
ATOM 985 O O . LEU A 1 128 ? 7.922 -4.323 -14.933 1.00 92.44 128 LEU A O 1
ATOM 989 N N . ASP A 1 129 ? 6.670 -3.030 -16.275 1.00 88.50 129 ASP A N 1
ATOM 990 C CA . ASP A 1 129 ? 5.526 -3.938 -16.285 1.00 88.50 129 ASP A CA 1
ATOM 991 C C . ASP A 1 129 ? 5.881 -5.325 -16.848 1.00 88.50 129 ASP A C 1
ATOM 993 O O . ASP A 1 129 ? 5.386 -6.340 -16.359 1.00 88.50 129 ASP A O 1
ATOM 997 N N . GLU A 1 130 ? 6.702 -5.392 -17.902 1.00 88.12 130 GLU A N 1
ATOM 998 C CA . GLU A 1 130 ? 7.197 -6.654 -18.473 1.00 88.12 130 GLU A CA 1
ATOM 999 C C . GLU A 1 130 ? 8.020 -7.440 -17.451 1.00 88.12 130 GLU A C 1
ATOM 1001 O O . GLU A 1 130 ? 7.826 -8.645 -17.283 1.00 88.12 130 GLU A O 1
ATOM 1006 N N . THR A 1 131 ? 8.882 -6.749 -16.708 1.00 91.12 131 THR A N 1
ATOM 1007 C CA . THR A 1 131 ? 9.717 -7.374 -15.679 1.00 91.12 131 THR A CA 1
ATOM 1008 C C . THR A 1 131 ? 8.877 -7.854 -14.495 1.00 91.12 131 THR A C 1
ATOM 1010 O O . THR A 1 131 ? 9.038 -8.991 -14.046 1.00 91.12 131 THR A O 1
ATOM 1013 N N . LEU A 1 132 ? 7.924 -7.041 -14.031 1.00 89.81 132 LEU A N 1
ATOM 1014 C CA . LEU A 1 132 ? 6.981 -7.403 -12.967 1.00 89.81 132 LEU A CA 1
ATOM 1015 C C . LEU A 1 132 ? 6.108 -8.613 -13.334 1.00 89.81 132 LEU A C 1
ATOM 1017 O O . LEU A 1 132 ? 5.690 -9.356 -12.448 1.00 89.81 132 LEU A O 1
ATOM 1021 N N . ALA A 1 133 ? 5.850 -8.835 -14.626 1.00 86.56 133 ALA A N 1
ATOM 1022 C CA . ALA A 1 133 ? 5.066 -9.970 -15.108 1.00 86.56 133 ALA A CA 1
ATOM 1023 C C . ALA A 1 133 ? 5.829 -11.310 -15.102 1.00 86.56 133 ALA A C 1
ATOM 1025 O O . ALA A 1 133 ? 5.204 -12.360 -15.276 1.00 86.56 133 ALA A O 1
ATOM 1026 N N . THR A 1 134 ? 7.150 -11.304 -14.897 1.00 87.62 134 THR A N 1
ATOM 1027 C CA . THR A 1 134 ? 7.936 -12.542 -14.774 1.00 87.62 134 THR A CA 1
ATOM 1028 C C . THR A 1 134 ? 7.543 -13.334 -13.523 1.00 87.62 134 THR A C 1
ATOM 1030 O O . THR A 1 134 ? 7.126 -12.770 -12.510 1.00 87.62 134 THR A O 1
ATOM 1033 N N . GLU A 1 135 ? 7.704 -14.660 -13.564 1.00 85.06 135 GLU A N 1
ATOM 1034 C CA . GLU A 1 135 ? 7.268 -15.571 -12.492 1.00 85.06 135 GLU A CA 1
ATOM 1035 C C . GLU A 1 135 ? 7.857 -15.214 -11.115 1.00 85.06 135 GLU A C 1
ATOM 1037 O O . GLU A 1 135 ? 7.162 -15.266 -10.097 1.00 85.06 135 GLU A O 1
ATOM 1042 N N . ARG A 1 136 ? 9.115 -14.757 -11.085 1.00 90.44 136 ARG A N 1
ATOM 1043 C CA . ARG A 1 136 ? 9.806 -14.334 -9.860 1.00 90.44 136 ARG A CA 1
ATOM 1044 C C . ARG A 1 136 ? 9.092 -13.189 -9.142 1.00 90.44 136 ARG A C 1
ATOM 1046 O O . ARG A 1 136 ? 8.970 -13.225 -7.921 1.00 90.44 136 ARG A O 1
ATOM 1053 N N . PHE A 1 137 ? 8.700 -12.142 -9.864 1.00 91.38 137 PHE A N 1
ATOM 1054 C CA . PHE A 1 137 ? 8.091 -10.956 -9.254 1.00 91.38 137 PHE A CA 1
ATOM 1055 C C . PHE A 1 137 ? 6.586 -11.142 -9.061 1.00 91.38 137 PHE A C 1
ATOM 1057 O O . PHE A 1 137 ? 6.049 -10.737 -8.031 1.00 91.38 137 PHE A O 1
ATOM 1064 N N . ALA A 1 138 ? 5.926 -11.837 -9.990 1.00 88.31 138 ALA A N 1
ATOM 1065 C CA . ALA A 1 138 ? 4.511 -12.164 -9.883 1.00 88.31 138 ALA A CA 1
ATOM 1066 C C . ALA A 1 138 ? 4.199 -12.998 -8.628 1.00 88.31 138 ALA A C 1
ATOM 1068 O O . ALA A 1 138 ? 3.268 -12.665 -7.900 1.00 88.31 138 ALA A O 1
ATOM 1069 N N . SER A 1 139 ? 4.995 -14.032 -8.333 1.00 90.06 139 SER A N 1
ATOM 1070 C CA . SER A 1 139 ? 4.791 -14.881 -7.145 1.00 90.06 139 SER A CA 1
ATOM 1071 C C . SER A 1 139 ? 4.982 -14.120 -5.828 1.00 90.06 139 SER A C 1
ATOM 1073 O O . SER A 1 139 ? 4.189 -14.272 -4.901 1.00 90.06 13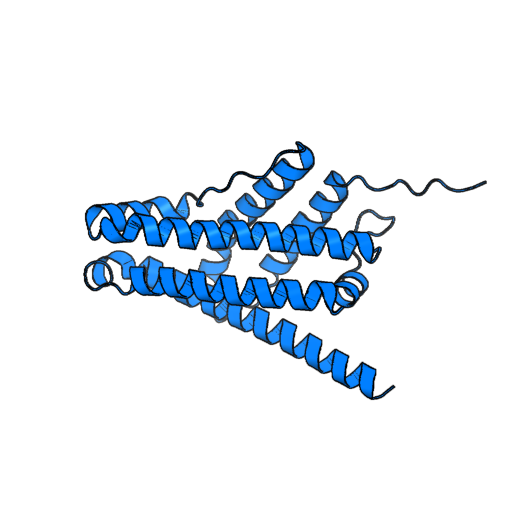9 SER A O 1
ATOM 1075 N N . GLN A 1 140 ? 5.982 -13.237 -5.753 1.00 94.44 140 GLN A N 1
ATOM 1076 C CA . GLN A 1 140 ? 6.181 -12.363 -4.593 1.00 94.44 140 GLN A CA 1
ATOM 1077 C C . GLN A 1 140 ? 5.022 -11.375 -4.408 1.00 94.44 140 GLN A C 1
ATOM 1079 O O . GLN A 1 140 ? 4.600 -11.118 -3.281 1.00 94.44 140 GLN A O 1
ATOM 1084 N N . PHE A 1 141 ? 4.486 -10.826 -5.502 1.00 91.88 141 PHE A N 1
ATOM 1085 C CA . PHE A 1 141 ? 3.320 -9.948 -5.444 1.00 91.88 141 PHE A CA 1
ATOM 1086 C C . PHE A 1 141 ? 2.073 -10.691 -4.945 1.00 91.88 141 PHE A C 1
ATOM 1088 O O . PHE A 1 141 ? 1.368 -10.175 -4.079 1.00 91.88 141 PHE A O 1
ATOM 1095 N N . GLU A 1 142 ? 1.826 -11.910 -5.433 1.00 91.94 142 GLU A N 1
ATOM 1096 C CA . GLU A 1 142 ? 0.721 -12.763 -4.973 1.00 91.94 142 GLU A CA 1
ATOM 1097 C C . GLU A 1 142 ? 0.834 -13.076 -3.466 1.00 91.94 142 GLU A C 1
ATOM 1099 O O . GLU A 1 142 ? -0.126 -12.847 -2.726 1.00 91.94 142 GLU A O 1
ATOM 1104 N N . GLU A 1 143 ? 2.020 -13.464 -2.975 1.00 95.31 143 GLU A N 1
ATOM 1105 C CA . GLU A 1 143 ? 2.273 -13.670 -1.535 1.00 95.31 143 GLU A CA 1
ATOM 1106 C C . GLU A 1 143 ? 1.952 -12.408 -0.712 1.00 95.31 143 GLU A C 1
ATOM 1108 O O . GLU A 1 143 ? 1.308 -12.474 0.343 1.00 95.31 143 GLU A O 1
ATOM 1113 N N . MET A 1 144 ? 2.386 -11.236 -1.186 1.00 96.31 144 MET A N 1
ATOM 1114 C CA . MET A 1 144 ? 2.116 -9.970 -0.504 1.00 96.31 144 MET A CA 1
ATOM 1115 C C . MET A 1 144 ? 0.622 -9.646 -0.461 1.00 96.31 144 MET A C 1
ATOM 1117 O O . MET A 1 144 ? 0.145 -9.182 0.575 1.00 96.31 144 MET A O 1
ATOM 1121 N N . VAL A 1 145 ? -0.126 -9.914 -1.536 1.00 95.12 145 VAL A N 1
ATOM 1122 C CA . VAL A 1 145 ? -1.582 -9.701 -1.590 1.00 95.12 145 VAL A CA 1
ATOM 1123 C C . VAL A 1 145 ? -2.314 -10.601 -0.590 1.00 95.12 145 VAL A C 1
ATOM 1125 O O . VAL A 1 145 ? -3.225 -10.137 0.101 1.00 95.12 145 VAL A O 1
ATOM 1128 N N . ASP A 1 146 ? -1.904 -11.858 -0.439 1.00 96.12 146 ASP A N 1
ATOM 1129 C CA . ASP A 1 146 ? -2.521 -12.774 0.527 1.00 96.12 146 ASP A CA 1
ATOM 1130 C C . ASP A 1 146 ? -2.249 -12.357 1.980 1.00 96.12 146 ASP A C 1
ATOM 1132 O O . ASP A 1 146 ? -3.152 -12.357 2.833 1.00 96.12 146 ASP A O 1
ATOM 1136 N N . ARG A 1 147 ? -1.023 -11.903 2.267 1.00 98.06 147 ARG A N 1
ATOM 1137 C CA . ARG A 1 147 ? -0.678 -11.303 3.566 1.00 98.06 147 ARG A CA 1
ATOM 1138 C C . ARG A 1 147 ? -1.449 -10.003 3.813 1.00 98.06 147 ARG A C 1
ATOM 1140 O O . ARG A 1 147 ? -1.938 -9.792 4.926 1.00 98.06 147 ARG A O 1
ATOM 1147 N N . GLU A 1 148 ? -1.607 -9.160 2.791 1.00 97.88 148 GLU A N 1
ATOM 1148 C CA . GLU A 1 148 ? -2.377 -7.910 2.842 1.00 97.88 148 GLU A CA 1
ATOM 1149 C C . GLU A 1 148 ? -3.840 -8.194 3.217 1.00 97.88 148 GLU A C 1
ATOM 1151 O O . GLU A 1 148 ? -4.386 -7.578 4.137 1.00 97.88 148 GLU A O 1
ATOM 1156 N N . ARG A 1 149 ? -4.468 -9.174 2.557 1.00 97.56 149 ARG A N 1
ATOM 1157 C CA . ARG A 1 149 ? -5.845 -9.609 2.838 1.00 97.56 149 ARG A CA 1
ATOM 1158 C C . ARG A 1 149 ? -6.003 -10.146 4.256 1.00 97.56 149 ARG A C 1
ATOM 1160 O O . ARG A 1 149 ? -6.961 -9.779 4.938 1.00 97.56 149 ARG A O 1
ATOM 1167 N N . SER A 1 150 ? -5.048 -10.945 4.723 1.00 98.12 150 SER A N 1
ATOM 1168 C CA . SER A 1 150 ? -5.049 -11.495 6.084 1.00 98.12 150 SER A CA 1
ATOM 1169 C C . SER A 1 150 ? -4.970 -10.392 7.146 1.00 98.12 150 SER A C 1
ATOM 1171 O O . SER A 1 150 ? -5.779 -10.359 8.075 1.00 98.12 150 SER A O 1
ATOM 1173 N N . ALA A 1 151 ? -4.061 -9.426 6.981 1.00 98.25 151 ALA A N 1
ATOM 1174 C CA . ALA A 1 151 ? -3.948 -8.279 7.883 1.00 98.25 151 ALA A CA 1
ATOM 1175 C C . ALA A 1 151 ? -5.219 -7.407 7.869 1.00 98.25 151 ALA A C 1
ATOM 1177 O O . ALA A 1 151 ? -5.723 -7.010 8.924 1.00 98.25 151 ALA A O 1
ATOM 1178 N N . LYS A 1 152 ? -5.800 -7.160 6.689 1.00 98.38 152 LYS A N 1
ATOM 1179 C CA . LYS A 1 152 ? -7.071 -6.431 6.559 1.00 98.38 152 LYS A CA 1
ATOM 1180 C C . LYS A 1 152 ? -8.239 -7.153 7.226 1.00 98.38 152 LYS A C 1
ATOM 1182 O O . LYS A 1 152 ? -9.084 -6.488 7.820 1.00 98.38 152 LYS A O 1
ATOM 1187 N N . ALA A 1 153 ? -8.297 -8.482 7.168 1.00 98.25 153 ALA A N 1
ATOM 1188 C CA . ALA A 1 153 ? -9.333 -9.251 7.851 1.00 98.25 153 ALA A CA 1
ATOM 1189 C C . ALA A 1 153 ? -9.264 -9.066 9.377 1.00 98.25 153 ALA A C 1
ATOM 1191 O O . ALA A 1 153 ? -10.297 -8.862 10.012 1.00 98.25 153 ALA A O 1
ATOM 1192 N N . VAL A 1 154 ? -8.054 -9.040 9.951 1.00 98.44 154 VAL A N 1
ATOM 1193 C CA . VAL A 1 154 ? -7.850 -8.745 11.380 1.00 98.44 154 VAL A CA 1
ATOM 1194 C C . VAL A 1 154 ? -8.318 -7.330 11.721 1.00 98.44 154 VAL A C 1
ATOM 1196 O O . VAL A 1 154 ? -9.075 -7.149 12.673 1.00 98.44 154 VAL A O 1
ATOM 1199 N N . ILE A 1 155 ? -7.925 -6.326 10.929 1.00 98.25 155 ILE A N 1
ATOM 1200 C CA . ILE A 1 155 ? -8.364 -4.938 11.146 1.00 98.25 155 ILE A CA 1
ATOM 1201 C C . ILE A 1 155 ? -9.890 -4.830 11.059 1.00 98.25 155 ILE A C 1
ATOM 1203 O O . ILE A 1 155 ? -10.505 -4.214 11.927 1.00 98.25 155 ILE A O 1
ATOM 1207 N N . ARG A 1 156 ? -10.514 -5.461 10.056 1.00 98.06 156 ARG A N 1
ATOM 1208 C CA . ARG A 1 156 ? -11.974 -5.496 9.910 1.00 98.06 156 ARG A CA 1
ATOM 1209 C C . ARG A 1 156 ? -12.644 -6.087 11.146 1.00 98.06 156 ARG A C 1
ATOM 1211 O O . ARG A 1 156 ? -13.563 -5.471 11.670 1.00 98.06 156 ARG A O 1
ATOM 1218 N N . ALA A 1 157 ? -12.160 -7.231 11.631 1.00 98.06 157 ALA A N 1
ATOM 1219 C CA . ALA A 1 157 ? -12.711 -7.885 12.814 1.00 98.06 157 ALA A CA 1
ATOM 1220 C C . ALA A 1 157 ? -12.657 -6.977 14.055 1.00 98.06 157 ALA A C 1
ATOM 1222 O O . ALA A 1 157 ? -13.626 -6.916 14.805 1.00 98.06 157 ALA A O 1
ATOM 1223 N N . VAL A 1 158 ? -11.570 -6.215 14.232 1.00 98.19 158 VAL A N 1
ATOM 1224 C CA . VAL A 1 158 ? -11.466 -5.211 15.305 1.00 98.19 158 VAL A CA 1
ATOM 1225 C C . VAL A 1 158 ? -12.483 -4.083 15.111 1.00 98.19 158 VAL A C 1
ATOM 1227 O O . VAL A 1 158 ? -13.181 -3.716 16.051 1.00 98.19 158 VAL A O 1
ATOM 1230 N N . LEU A 1 159 ? -12.607 -3.539 13.897 1.00 97.44 159 LEU A N 1
ATOM 1231 C CA . LEU A 1 159 ? -13.552 -2.454 13.597 1.00 97.44 159 LEU A CA 1
ATOM 1232 C C . LEU A 1 159 ? -15.027 -2.885 13.699 1.00 97.44 159 LEU A C 1
ATOM 1234 O O . LEU A 1 159 ? -15.898 -2.041 13.927 1.00 97.44 159 LEU A O 1
ATOM 1238 N N . ASP A 1 160 ? -15.307 -4.176 13.526 1.00 97.19 160 ASP A N 1
ATOM 1239 C CA . ASP A 1 160 ? -16.636 -4.775 13.651 1.00 97.19 160 ASP A CA 1
ATOM 1240 C C . ASP A 1 160 ? -16.955 -5.271 15.076 1.00 97.19 160 ASP A C 1
ATOM 1242 O O . ASP A 1 160 ? -18.106 -5.644 15.331 1.00 97.19 160 ASP A O 1
ATOM 1246 N N . ASP A 1 161 ? -15.997 -5.236 16.015 1.00 98.31 161 ASP A N 1
ATOM 1247 C CA . ASP A 1 161 ? -16.230 -5.616 17.413 1.00 98.31 161 ASP A CA 1
ATOM 1248 C C . ASP A 1 161 ? -17.373 -4.781 18.005 1.00 98.31 161 ASP A C 1
ATOM 1250 O O . ASP A 1 161 ? -17.412 -3.553 17.896 1.00 98.31 161 ASP A O 1
ATOM 1254 N N . HIS A 1 162 ? -18.328 -5.453 18.646 1.00 97.50 162 HIS A N 1
ATOM 1255 C CA . HIS A 1 162 ? -19.536 -4.839 19.194 1.00 97.50 162 HIS A CA 1
ATOM 1256 C C . HIS A 1 162 ? -19.267 -3.674 20.167 1.00 97.50 162 HIS A C 1
ATOM 1258 O O . HIS A 1 162 ? -20.081 -2.753 20.241 1.00 97.50 162 HIS A O 1
ATOM 1264 N N . ARG A 1 163 ? -18.124 -3.669 20.869 1.00 98.00 163 ARG A N 1
ATOM 1265 C CA . ARG A 1 163 ? -17.704 -2.601 21.796 1.00 98.00 163 ARG A CA 1
ATOM 1266 C C . ARG A 1 163 ? -17.232 -1.339 21.074 1.00 98.00 163 ARG A C 1
ATOM 1268 O O . ARG A 1 163 ? -17.268 -0.249 21.655 1.00 98.00 163 ARG A O 1
ATOM 1275 N N . LEU A 1 164 ? -16.785 -1.487 19.825 1.00 97.50 164 LEU A N 1
ATOM 1276 C CA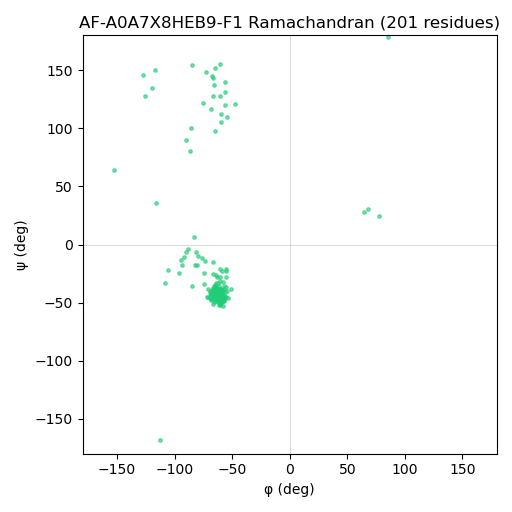 . LEU A 1 164 ? -16.184 -0.437 19.000 1.00 97.50 164 LEU A CA 1
ATOM 1277 C C . LEU A 1 164 ? -17.099 0.027 17.868 1.00 97.50 164 LEU A C 1
ATOM 1279 O O . LEU A 1 164 ? -17.077 1.205 17.521 1.00 97.50 164 LEU A O 1
ATOM 1283 N N . ARG A 1 165 ? -17.924 -0.859 17.304 1.00 94.25 165 ARG A N 1
ATOM 1284 C CA . ARG A 1 165 ? -18.660 -0.653 16.046 1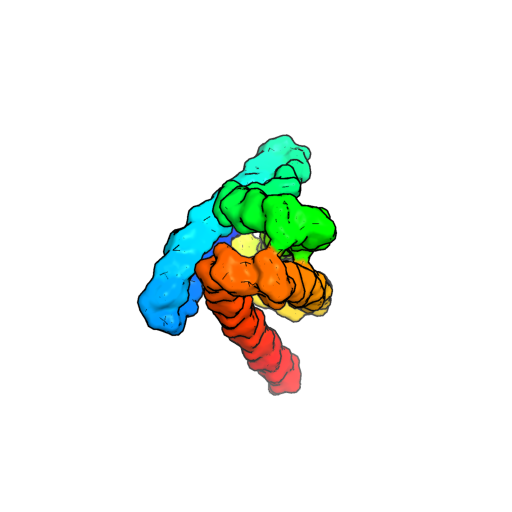.00 94.25 165 ARG A CA 1
ATOM 1285 C C . ARG A 1 165 ? -19.464 0.650 15.983 1.00 94.25 165 ARG A C 1
ATOM 1287 O O . ARG A 1 165 ? -19.513 1.281 14.929 1.00 94.25 165 ARG A O 1
ATOM 1294 N N . SER A 1 166 ? -20.085 1.068 17.087 1.00 94.88 166 SER A N 1
ATOM 1295 C CA . SER A 1 166 ? -20.837 2.333 17.173 1.00 94.88 166 SER A CA 1
ATOM 1296 C C . SER A 1 166 ? -19.957 3.571 17.391 1.00 94.88 166 SER A C 1
ATOM 1298 O O . SER A 1 166 ? -20.401 4.686 17.134 1.00 94.88 166 SER A O 1
ATOM 1300 N N . LYS A 1 167 ? -18.712 3.387 17.838 1.00 95.56 167 LYS A N 1
ATOM 1301 C CA . LYS A 1 167 ? -17.749 4.441 18.195 1.00 95.56 167 LYS A CA 1
ATOM 1302 C C . LYS A 1 167 ? -16.782 4.776 17.062 1.00 95.56 167 LYS A C 1
ATOM 1304 O O . LYS A 1 167 ? -16.268 5.888 17.016 1.00 95.56 167 LYS A O 1
ATOM 1309 N N . VAL A 1 168 ? -16.551 3.844 16.133 1.00 95.81 168 VAL A N 1
ATOM 1310 C CA . VAL A 1 168 ? -15.617 4.020 15.004 1.00 95.81 168 VAL A CA 1
ATOM 1311 C C . VAL A 1 168 ? -16.274 3.994 13.607 1.00 95.81 168 VAL A C 1
ATOM 1313 O O . VAL A 1 168 ? -15.648 3.513 12.657 1.00 95.81 168 VAL A O 1
ATOM 1316 N N . PRO A 1 169 ? -17.505 4.519 13.401 1.00 94.62 169 PRO A N 1
ATOM 1317 C CA . PRO A 1 169 ? -18.205 4.381 12.120 1.00 94.62 169 PRO A CA 1
ATOM 1318 C C . PRO A 1 169 ? -17.450 5.044 10.962 1.00 94.62 169 PRO A C 1
ATOM 1320 O O . PRO A 1 169 ? -17.431 4.506 9.856 1.00 94.62 169 PRO A O 1
ATOM 1323 N N . PHE A 1 170 ? -16.781 6.172 11.221 1.00 93.00 170 PHE A N 1
ATOM 1324 C CA . PHE A 1 170 ? -15.964 6.863 10.226 1.00 93.00 170 PHE A CA 1
ATOM 1325 C C . PHE A 1 170 ? -14.740 6.037 9.807 1.00 93.00 170 PHE A C 1
ATOM 1327 O O . PHE A 1 170 ? -14.541 5.810 8.617 1.00 93.00 170 PHE A O 1
ATOM 1334 N N . TYR A 1 171 ? -13.961 5.515 10.763 1.00 94.06 171 TYR A N 1
ATOM 1335 C CA . TYR A 1 171 ? -12.795 4.673 10.462 1.00 94.06 171 TYR A CA 1
ATOM 1336 C C . TYR A 1 171 ? -13.185 3.414 9.689 1.00 94.06 171 TYR A C 1
ATOM 1338 O O . TYR A 1 171 ? -12.535 3.059 8.709 1.00 94.06 171 TYR A O 1
ATOM 1346 N N . ARG A 1 172 ? -14.293 2.778 10.082 1.00 95.06 172 ARG A N 1
ATOM 1347 C CA . ARG A 1 172 ? -14.860 1.628 9.377 1.00 95.06 172 ARG A CA 1
ATOM 1348 C C . ARG A 1 172 ? -15.254 1.977 7.943 1.00 95.06 172 ARG A C 1
ATOM 1350 O O . ARG A 1 172 ? -14.915 1.243 7.019 1.00 95.06 172 ARG A O 1
ATOM 1357 N N . PHE A 1 173 ? -15.928 3.108 7.742 1.00 94.12 173 PHE A N 1
ATOM 1358 C CA . PHE A 1 173 ? -16.290 3.590 6.410 1.00 94.12 173 PHE A CA 1
ATOM 1359 C C . PHE A 1 173 ? -15.059 3.836 5.527 1.00 94.12 173 PHE A C 1
ATOM 1361 O O . PHE A 1 173 ? -15.017 3.349 4.396 1.00 94.12 173 PHE A O 1
ATOM 1368 N N . VAL A 1 174 ? -14.051 4.546 6.043 1.00 93.88 174 VAL A N 1
ATOM 1369 C CA . VAL A 1 174 ? -12.806 4.830 5.314 1.00 93.88 174 VAL A CA 1
ATOM 1370 C C . VAL A 1 174 ? -12.076 3.534 4.966 1.00 93.88 174 VAL A C 1
ATOM 1372 O O . VAL A 1 174 ? -11.716 3.338 3.808 1.00 93.88 174 VAL A O 1
ATOM 1375 N N . PHE A 1 175 ? -11.922 2.623 5.929 1.00 95.06 175 PHE A N 1
ATOM 1376 C CA . PHE A 1 175 ? -11.259 1.335 5.729 1.00 95.06 175 PHE A CA 1
ATOM 1377 C C . PHE A 1 175 ? -11.921 0.507 4.620 1.00 95.06 175 PHE A C 1
ATOM 1379 O O . PHE A 1 175 ? -11.246 0.034 3.706 1.00 95.06 175 PHE A O 1
ATOM 1386 N N . GLU A 1 176 ? -13.251 0.387 4.638 1.00 94.38 176 GLU A N 1
ATOM 1387 C CA . GLU A 1 176 ? -13.983 -0.336 3.595 1.00 94.38 176 GLU A CA 1
ATOM 1388 C C . GLU A 1 176 ? -13.836 0.314 2.217 1.00 94.38 176 GLU A C 1
ATOM 1390 O O . GLU A 1 176 ? -13.705 -0.384 1.211 1.00 94.38 176 GLU A O 1
ATOM 1395 N N . ARG A 1 177 ? -13.826 1.648 2.146 1.00 94.06 177 ARG A N 1
ATOM 1396 C CA . ARG A 1 177 ? -13.648 2.368 0.879 1.00 94.06 177 ARG A CA 1
ATOM 1397 C C . ARG A 1 177 ? -12.243 2.201 0.314 1.00 94.06 177 ARG A C 1
ATOM 1399 O O . ARG A 1 177 ? -12.123 1.834 -0.852 1.00 94.06 177 ARG A O 1
ATOM 1406 N N . VAL A 1 178 ? -11.206 2.371 1.134 1.00 92.75 178 VAL A N 1
ATOM 1407 C CA . VAL A 1 178 ? -9.810 2.134 0.729 1.00 92.75 178 VAL A CA 1
ATOM 1408 C C . VAL A 1 178 ? -9.622 0.692 0.256 1.00 92.75 178 VAL A C 1
ATOM 1410 O O . VAL A 1 178 ? -9.000 0.457 -0.779 1.00 92.75 178 VAL A O 1
ATOM 1413 N N . ASN A 1 179 ? -10.215 -0.284 0.948 1.00 93.56 179 ASN A N 1
ATOM 1414 C CA . ASN A 1 179 ? -10.128 -1.682 0.533 1.00 93.56 179 ASN A CA 1
ATOM 1415 C C . ASN A 1 179 ? -10.809 -1.940 -0.810 1.00 93.56 179 ASN A C 1
ATOM 1417 O O . ASN A 1 179 ? -10.226 -2.617 -1.649 1.00 93.56 179 ASN A O 1
ATOM 1421 N N . ARG A 1 180 ? -11.992 -1.368 -1.060 1.00 92.62 180 ARG A N 1
ATOM 1422 C CA . ARG A 1 180 ? -12.652 -1.485 -2.372 1.00 92.62 180 ARG A CA 1
ATOM 1423 C C . ARG A 1 180 ? -11.822 -0.866 -3.491 1.00 92.62 180 ARG A C 1
ATOM 1425 O O . ARG A 1 180 ? -11.679 -1.486 -4.540 1.00 92.62 180 ARG A O 1
ATOM 1432 N N . MET A 1 181 ? -11.242 0.314 -3.259 1.00 91.81 181 MET A N 1
ATOM 1433 C CA . MET A 1 181 ? -10.323 0.938 -4.216 1.00 91.81 181 MET A CA 1
ATOM 1434 C C . MET A 1 181 ? -9.152 0.010 -4.536 1.00 91.81 181 MET A C 1
ATOM 1436 O O . MET A 1 181 ? -8.842 -0.219 -5.703 1.00 91.81 181 MET A O 1
ATOM 1440 N N . ARG A 1 182 ? -8.536 -0.567 -3.501 1.00 92.56 182 ARG A N 1
ATOM 1441 C CA . ARG A 1 182 ? -7.401 -1.476 -3.647 1.00 92.56 182 ARG A CA 1
ATOM 1442 C C . ARG A 1 182 ? -7.764 -2.762 -4.390 1.00 92.56 182 ARG A C 1
ATOM 1444 O O . ARG A 1 182 ? -7.018 -3.145 -5.282 1.00 92.56 182 ARG A O 1
ATOM 1451 N N . GLU A 1 183 ? -8.907 -3.384 -4.107 1.00 93.06 183 GLU A N 1
ATOM 1452 C CA . GLU A 1 183 ? -9.345 -4.578 -4.848 1.00 93.06 183 GLU A CA 1
ATOM 1453 C C . GLU A 1 183 ? -9.629 -4.268 -6.328 1.00 93.06 183 GLU A C 1
ATOM 1455 O O . GLU A 1 183 ? -9.286 -5.076 -7.187 1.00 93.06 183 GLU A O 1
ATOM 1460 N N . ARG A 1 184 ? -10.166 -3.083 -6.667 1.00 92.00 184 ARG A N 1
ATOM 1461 C CA . ARG A 1 184 ? -10.309 -2.672 -8.080 1.00 92.00 184 ARG A CA 1
ATOM 1462 C C . ARG A 1 184 ? -8.961 -2.515 -8.778 1.00 92.00 184 ARG A C 1
ATOM 1464 O O . ARG A 1 184 ? -8.821 -2.917 -9.930 1.00 92.00 184 ARG A O 1
ATOM 1471 N N . VAL A 1 185 ? -7.972 -1.946 -8.087 1.00 89.00 185 VAL A N 1
ATOM 1472 C CA . VAL A 1 185 ? -6.603 -1.836 -8.608 1.00 89.00 185 VAL A CA 1
ATOM 1473 C C . VAL A 1 185 ? -6.017 -3.228 -8.846 1.00 89.00 185 VAL A C 1
ATOM 1475 O O . VAL A 1 185 ? -5.553 -3.502 -9.949 1.00 89.00 185 VAL A O 1
ATOM 1478 N N . LEU A 1 186 ? -6.114 -4.134 -7.868 1.00 89.56 186 LEU A N 1
ATOM 1479 C CA . LEU A 1 186 ? -5.645 -5.518 -8.002 1.00 89.56 186 LEU A CA 1
ATOM 1480 C C . LEU A 1 186 ? -6.324 -6.252 -9.166 1.00 89.56 186 LEU A C 1
ATOM 1482 O O . LEU A 1 186 ? -5.638 -6.868 -9.978 1.00 89.56 186 LEU A O 1
ATOM 1486 N N . ALA A 1 187 ? -7.646 -6.126 -9.303 1.00 89.19 187 ALA A N 1
ATOM 1487 C CA . ALA A 1 187 ? -8.392 -6.727 -10.406 1.00 89.19 187 ALA A CA 1
ATOM 1488 C C . ALA A 1 187 ? -7.935 -6.198 -11.776 1.00 89.19 187 ALA A C 1
ATOM 1490 O O . ALA A 1 187 ? -7.821 -6.967 -12.730 1.00 89.19 187 ALA A O 1
ATOM 1491 N N . ARG A 1 188 ? -7.620 -4.899 -11.881 1.00 85.44 188 ARG A N 1
ATOM 1492 C CA . ARG A 1 188 ? -7.078 -4.306 -13.111 1.00 85.44 188 ARG A CA 1
ATOM 1493 C C . ARG A 1 188 ? -5.695 -4.863 -13.450 1.00 85.44 188 ARG A C 1
ATOM 1495 O O . ARG A 1 188 ? -5.463 -5.202 -14.608 1.00 85.44 188 ARG A O 1
ATOM 1502 N N . HIS A 1 189 ? -4.794 -4.968 -12.472 1.00 82.62 189 HIS A N 1
ATOM 1503 C CA . HIS A 1 189 ? -3.468 -5.556 -12.692 1.00 82.62 189 HIS A CA 1
ATOM 1504 C C . HIS A 1 189 ? -3.567 -7.018 -13.135 1.00 82.62 189 HIS A C 1
ATOM 1506 O O . HIS A 1 189 ? -2.900 -7.420 -14.088 1.00 82.62 189 HIS A O 1
ATOM 1512 N N . GLU A 1 190 ? -4.451 -7.790 -12.504 1.00 83.75 190 GLU A N 1
ATOM 1513 C CA . GLU A 1 190 ? -4.676 -9.184 -12.868 1.00 83.75 190 GLU A CA 1
ATOM 1514 C C . GLU A 1 190 ? -5.233 -9.330 -14.289 1.00 83.75 190 GLU A C 1
ATOM 1516 O O . GLU A 1 190 ? -4.742 -10.152 -15.060 1.00 83.75 190 GLU A O 1
ATOM 1521 N N . ALA A 1 191 ? -6.194 -8.489 -14.682 1.00 84.44 191 ALA A N 1
ATOM 1522 C CA . ALA A 1 191 ? -6.739 -8.493 -16.039 1.00 84.44 191 ALA A CA 1
ATOM 1523 C C . ALA A 1 191 ? -5.663 -8.193 -17.099 1.00 84.44 191 ALA A C 1
ATOM 1525 O O . ALA A 1 191 ? -5.597 -8.868 -18.127 1.00 84.44 191 ALA A O 1
ATOM 1526 N N . VAL A 1 192 ? -4.779 -7.221 -16.838 1.00 79.12 192 VAL A N 1
ATOM 1527 C CA . VAL A 1 192 ? -3.643 -6.912 -17.726 1.00 79.12 192 VAL A CA 1
ATOM 1528 C C . VAL A 1 192 ? -2.688 -8.103 -17.820 1.00 79.12 192 VAL A C 1
ATOM 1530 O O . VAL A 1 192 ? -2.263 -8.467 -18.918 1.00 79.12 192 VAL A O 1
ATOM 1533 N N . ARG A 1 193 ? -2.380 -8.750 -16.691 1.00 77.06 193 ARG A N 1
ATOM 1534 C CA . ARG A 1 193 ? -1.516 -9.936 -16.652 1.00 77.06 193 ARG A CA 1
ATOM 1535 C C . ARG A 1 193 ? -2.103 -11.096 -17.459 1.00 77.06 193 ARG A C 1
ATOM 1537 O O . ARG A 1 193 ? -1.387 -11.713 -18.246 1.00 77.06 193 ARG A O 1
ATOM 1544 N N . GLN A 1 194 ? -3.395 -11.377 -17.298 1.00 80.69 194 GLN A N 1
ATOM 1545 C CA . GLN A 1 194 ? -4.091 -12.435 -18.036 1.00 80.69 194 GLN A CA 1
ATOM 1546 C C . GLN A 1 194 ? -4.122 -12.160 -19.542 1.00 80.69 194 GLN A C 1
ATOM 1548 O O . GLN A 1 194 ? -3.791 -13.049 -20.325 1.00 80.69 194 GLN A O 1
ATOM 1553 N N . ALA A 1 195 ? -4.437 -10.926 -19.950 1.00 80.44 195 ALA A N 1
ATOM 1554 C CA . ALA A 1 195 ? -4.434 -10.535 -21.359 1.00 80.44 195 ALA A CA 1
ATOM 1555 C C . ALA A 1 195 ? -3.054 -10.738 -22.010 1.00 80.44 195 ALA A C 1
ATOM 1557 O O . ALA A 1 195 ? -2.961 -11.243 -23.126 1.00 80.44 195 ALA A O 1
ATOM 1558 N N . ARG A 1 196 ? -1.971 -10.413 -21.294 1.00 73.50 196 ARG A N 1
ATOM 1559 C CA . ARG A 1 196 ? -0.599 -10.618 -21.785 1.00 73.50 196 ARG A CA 1
ATOM 1560 C C . ARG A 1 196 ? -0.212 -12.093 -21.881 1.00 73.50 196 ARG A C 1
ATOM 1562 O O . ARG A 1 196 ? 0.414 -12.479 -22.860 1.00 73.50 196 ARG A O 1
ATOM 1569 N N . ARG A 1 197 ? -0.610 -12.924 -20.910 1.00 75.75 197 ARG A N 1
ATOM 1570 C CA . ARG A 1 197 ? -0.404 -14.384 -20.985 1.00 75.75 197 ARG A CA 1
ATOM 1571 C C . ARG A 1 197 ? -1.105 -14.996 -22.194 1.00 75.75 197 ARG A C 1
ATOM 1573 O O . ARG A 1 197 ? -0.523 -15.853 -22.841 1.00 75.75 197 ARG A O 1
ATOM 1580 N N . ALA A 1 198 ? -2.318 -14.540 -22.502 1.00 78.31 198 ALA A N 1
ATOM 1581 C CA . ALA A 1 198 ? -3.056 -15.008 -23.670 1.00 78.31 198 ALA A CA 1
ATOM 1582 C C . ALA A 1 198 ? -2.355 -14.633 -24.988 1.00 78.31 198 ALA A C 1
ATOM 1584 O O . ALA A 1 198 ? -2.272 -15.469 -25.880 1.00 78.31 198 ALA A O 1
ATOM 1585 N N . LEU A 1 199 ? -1.808 -13.415 -25.094 1.00 75.19 199 LEU A N 1
ATOM 1586 C CA . LEU A 1 199 ? -1.032 -12.987 -26.267 1.00 75.19 199 LEU A CA 1
ATOM 1587 C C . LEU A 1 199 ? 0.252 -13.810 -26.436 1.00 75.19 199 LEU A C 1
ATOM 1589 O O . LEU A 1 199 ? 0.504 -14.322 -27.516 1.00 75.19 199 LEU A O 1
ATOM 1593 N N . ALA A 1 200 ? 1.008 -14.027 -25.357 1.00 72.56 200 ALA A N 1
ATOM 1594 C CA . ALA A 1 200 ? 2.250 -14.806 -25.396 1.00 72.56 200 ALA A CA 1
ATOM 1595 C C . ALA A 1 200 ? 2.054 -16.307 -25.698 1.00 72.56 200 ALA A C 1
ATOM 1597 O O . ALA A 1 200 ? 3.027 -17.000 -25.966 1.00 72.56 200 ALA A O 1
ATOM 1598 N N . GLN A 1 201 ? 0.826 -16.826 -25.595 1.00 70.56 201 GLN A N 1
ATOM 1599 C CA . GLN A 1 201 ? 0.469 -18.199 -25.982 1.00 70.56 201 GLN A CA 1
ATOM 1600 C C . GLN A 1 201 ? -0.073 -18.294 -27.417 1.00 70.56 201 GLN A C 1
ATOM 1602 O O . GLN A 1 201 ? -0.248 -19.403 -27.920 1.00 70.56 201 GLN A O 1
ATOM 1607 N N . ALA A 1 202 ? -0.409 -17.157 -28.033 1.00 64.06 202 ALA A N 1
ATOM 1608 C CA . ALA A 1 202 ? -0.928 -17.075 -29.395 1.00 64.06 202 ALA A CA 1
ATOM 1609 C C . ALA A 1 202 ? 0.171 -16.825 -30.447 1.00 64.06 202 ALA A C 1
ATOM 1611 O O . ALA A 1 202 ? -0.079 -17.080 -31.626 1.00 64.06 202 ALA A O 1
ATOM 1612 N N . ASP A 1 203 ? 1.344 -16.354 -30.011 1.00 48.16 203 ASP A N 1
ATOM 1613 C CA . ASP A 1 203 ? 2.593 -16.238 -30.783 1.00 48.16 203 ASP A CA 1
ATOM 1614 C C . ASP A 1 203 ? 3.441 -17.524 -30.697 1.00 48.16 203 ASP A C 1
ATOM 1616 O O . ASP A 1 203 ? 4.153 -17.830 -31.684 1.00 48.16 203 ASP A O 1
#

Foldseek 3Di:
DDDPLPPQDLLLLLVQLLVVVLVVLVPQDADDDVLVVLSVVVSVVVNVLSVQLSVCRVVVHDRDQDADPVCVVVLVLCCVQPVVLSVLLSVLRSLLSVLVSVVSVLLSVLCVVLVQQDSVSHGNPVSSLVSCLDPVNVVVVVVSVVSNVVSLVSNQVSCPPPRRVVPPVVVNVSSVSVVVSVVVVVVVSVVVSVVVVVVVVVD

Solvent-accessible surface area (backbone atoms only — not comparable to full-atom values): 11321 Å² total; per-residue (Å²): 130,86,78,78,73,78,76,75,47,71,50,58,53,44,51,45,48,50,51,52,53,50,53,52,58,73,64,55,87,62,87,54,70,69,45,45,51,50,50,59,59,46,46,55,58,50,50,53,52,47,48,44,45,44,51,12,60,63,68,77,42,84,51,83,91,68,80,59,74,88,45,50,68,57,52,52,50,32,48,73,61,40,49,87,48,36,62,61,39,51,51,27,54,45,49,50,51,52,50,48,51,52,52,52,50,51,51,52,50,29,25,61,75,50,59,13,62,41,97,88,71,47,75,40,65,67,45,27,53,58,38,41,65,36,70,76,45,39,54,55,51,52,54,48,51,55,52,48,52,53,29,48,52,53,42,48,54,56,50,60,31,83,77,37,37,86,79,42,54,66,61,46,51,51,52,54,48,54,49,52,54,49,52,53,52,51,51,51,53,50,52,54,51,50,55,50,53,54,52,69,71,74,110